Protein AF-A0A926HPP8-F1 (afdb_monomer)

Foldseek 3Di:
DLVVLLVVLCVLCVVFDPALVVVVVSVVLSVVLVVQLVVCVVVVHDNVRSVCVSVVVPPRCVVVSVVVPDPPPVVLVVVLVVLLVVLVVLLVCLVVQLVCCCPPVVNNVVSVVSSVVSNVSSVVSNVVSVVPDPPPDSVCPVVVVVVVVVVVVVVVVVVVVVVVVVLVVVLVVVLVVCCVVVVPPVCSCVSVVVSVVVVVVVVVVVVVVVVVPD

Mean predicted aligned error: 16.95 Å

pLDDT: mean 78.79, std 12.04, range [43.09, 93.12]

Radius of gyration: 31.08 Å; Cα contacts (8 Å, |Δi|>4): 94; chains: 1; bounding box: 70×46×79 Å

Structure (mmCIF, N/CA/C/O backbone):
data_AF-A0A926HPP8-F1
#
_entry.id   AF-A0A926HPP8-F1
#
loop_
_atom_site.group_PDB
_atom_site.id
_atom_site.type_symbol
_atom_site.label_atom_id
_atom_site.label_alt_id
_atom_site.label_comp_id
_atom_site.label_asym_id
_atom_site.label_entity_id
_atom_site.label_seq_id
_atom_site.pdbx_PDB_ins_code
_atom_site.Cartn_x
_atom_site.Cartn_y
_atom_site.Cartn_z
_atom_site.occupancy
_atom_site.B_iso_or_equiv
_atom_site.auth_seq_id
_atom_site.auth_comp_id
_atom_site.auth_asym_id
_atom_site.auth_atom_id
_atom_site.pdbx_PDB_model_num
ATOM 1 N N . MET A 1 1 ? -35.810 -2.678 25.655 1.00 83.50 1 MET A N 1
ATOM 2 C CA . MET A 1 1 ? -34.541 -2.797 26.410 1.00 83.50 1 MET A CA 1
ATOM 3 C C . MET A 1 1 ? -33.299 -2.890 25.526 1.00 83.50 1 MET A C 1
ATOM 5 O O . MET A 1 1 ? -32.324 -2.229 25.849 1.00 83.50 1 MET A O 1
ATOM 9 N N . ILE A 1 2 ? -33.329 -3.603 24.393 1.00 83.56 2 ILE A N 1
ATOM 10 C CA . ILE A 1 2 ? -32.190 -3.694 23.450 1.00 83.56 2 ILE A CA 1
ATOM 11 C C . ILE A 1 2 ? -31.689 -2.313 22.977 1.00 83.56 2 ILE A C 1
ATOM 13 O O . ILE A 1 2 ? -30.487 -2.069 22.965 1.00 83.56 2 ILE A O 1
ATOM 17 N N . GLU A 1 3 ? -32.591 -1.366 22.693 1.00 86.44 3 GLU A N 1
ATOM 18 C CA . GLU A 1 3 ? -32.189 0.000 22.308 1.00 86.44 3 GLU A CA 1
ATOM 19 C C . GLU A 1 3 ? -31.407 0.729 23.416 1.00 86.44 3 GLU A C 1
ATOM 21 O O . GLU A 1 3 ? -30.472 1.468 23.135 1.00 86.44 3 GLU A O 1
ATOM 26 N N . ARG A 1 4 ? -31.703 0.449 24.696 1.00 87.00 4 ARG A N 1
ATOM 27 C CA . ARG A 1 4 ? -30.950 1.018 25.829 1.00 87.00 4 ARG A CA 1
ATOM 28 C C . ARG A 1 4 ? -29.521 0.473 25.892 1.00 87.00 4 ARG A C 1
ATOM 30 O O . ARG A 1 4 ? -28.621 1.200 26.297 1.00 87.00 4 ARG A O 1
ATOM 37 N N . ILE A 1 5 ? -29.308 -0.780 25.477 1.00 86.38 5 ILE A N 1
ATOM 38 C CA . ILE A 1 5 ? -27.966 -1.376 25.357 1.00 86.38 5 ILE A CA 1
ATOM 39 C C . ILE A 1 5 ? -27.185 -0.664 24.246 1.00 86.38 5 ILE A C 1
ATOM 41 O O . ILE A 1 5 ? -26.020 -0.321 24.446 1.00 86.38 5 ILE A O 1
ATOM 45 N N . ARG A 1 6 ? -27.836 -0.370 23.109 1.00 88.12 6 ARG A N 1
ATOM 46 C CA . ARG A 1 6 ? -27.226 0.407 22.019 1.00 88.12 6 ARG A CA 1
ATOM 47 C C . ARG A 1 6 ? -26.831 1.806 22.482 1.00 88.12 6 ARG A C 1
ATOM 49 O O . ARG A 1 6 ? -25.682 2.192 22.301 1.00 88.12 6 ARG A O 1
ATOM 56 N N . GLU A 1 7 ? -27.746 2.532 23.121 1.00 88.38 7 GLU A N 1
ATOM 57 C CA . GLU A 1 7 ? -27.472 3.877 23.642 1.00 88.38 7 GLU A CA 1
ATOM 58 C C . GLU A 1 7 ? -26.329 3.886 24.669 1.00 88.38 7 GLU A C 1
ATOM 60 O O . GLU A 1 7 ? -25.512 4.808 24.681 1.00 88.38 7 GLU A O 1
ATOM 65 N N . TYR A 1 8 ? -26.244 2.866 25.529 1.00 87.62 8 TYR A N 1
ATOM 66 C CA . TYR A 1 8 ? -25.139 2.728 26.478 1.00 87.62 8 TYR A CA 1
ATOM 67 C C . TYR A 1 8 ? -23.794 2.555 25.760 1.00 87.62 8 TYR A C 1
ATOM 69 O O . TYR A 1 8 ? -22.845 3.282 26.055 1.00 87.62 8 TYR A O 1
ATOM 77 N N . LEU A 1 9 ? -23.726 1.641 24.787 1.00 86.94 9 LEU A N 1
ATOM 78 C CA . LEU A 1 9 ? -22.536 1.409 23.963 1.00 86.94 9 LEU A CA 1
ATOM 79 C C . LEU A 1 9 ? -22.130 2.665 23.187 1.00 86.94 9 LEU A C 1
ATOM 81 O O . LEU A 1 9 ? -20.953 3.002 23.127 1.00 86.94 9 LEU A O 1
ATOM 85 N N . GLU A 1 10 ? -23.090 3.405 22.635 1.00 87.88 10 GLU A N 1
ATOM 86 C CA . GLU A 1 10 ? -22.810 4.673 21.956 1.00 87.88 10 GLU A CA 1
ATOM 87 C C . GLU A 1 10 ? -22.195 5.716 22.878 1.00 87.88 10 GLU A C 1
ATOM 89 O O . GLU A 1 10 ? -21.260 6.405 22.476 1.00 87.88 10 GLU A O 1
ATOM 94 N N . ARG A 1 11 ? -22.669 5.804 24.124 1.00 87.38 11 ARG A N 1
ATOM 95 C CA . ARG A 1 11 ? -22.078 6.699 25.125 1.00 87.38 11 ARG A CA 1
ATOM 96 C C . ARG A 1 11 ? -20.690 6.239 25.554 1.00 87.38 11 ARG A C 1
ATOM 98 O O . ARG A 1 11 ? -19.803 7.077 25.670 1.00 87.38 11 ARG A O 1
ATOM 105 N N . ALA A 1 12 ? -20.487 4.937 25.749 1.00 85.25 12 ALA A N 1
ATOM 106 C CA . ALA A 1 12 ? -19.185 4.384 26.120 1.00 85.25 12 ALA A CA 1
ATOM 107 C C . ALA A 1 12 ? -18.125 4.626 25.029 1.00 85.25 12 ALA A C 1
ATOM 109 O O . ALA A 1 12 ? -16.980 4.947 25.330 1.00 85.25 12 ALA A O 1
ATOM 110 N N . PHE A 1 13 ? -18.527 4.559 23.759 1.00 86.12 13 PHE A N 1
ATOM 111 C CA . PHE A 1 13 ? -17.664 4.824 22.607 1.00 86.12 13 PHE A CA 1
ATOM 112 C C . PHE A 1 13 ? -17.712 6.284 22.120 1.00 86.12 13 PHE A C 1
ATOM 114 O O . PHE A 1 13 ? -17.111 6.599 21.095 1.00 86.12 13 PHE A O 1
ATOM 121 N N . ALA A 1 14 ? -18.376 7.203 22.831 1.00 84.38 14 ALA A N 1
ATOM 122 C CA . ALA A 1 14 ? -18.562 8.586 22.373 1.00 84.38 14 ALA A CA 1
ATOM 123 C C . ALA A 1 14 ? -17.239 9.347 22.170 1.00 84.38 14 ALA A C 1
ATOM 125 O O . ALA A 1 14 ? -17.154 10.237 21.325 1.00 84.38 14 ALA A O 1
ATOM 126 N N . HIS A 1 15 ? -16.208 8.988 22.939 1.00 79.00 15 HIS A N 1
ATOM 127 C CA . HIS A 1 15 ? -14.862 9.559 22.847 1.00 79.00 15 HIS A CA 1
ATOM 128 C C . HIS A 1 15 ? -13.877 8.672 22.076 1.00 79.00 15 HIS A C 1
ATOM 130 O O . HIS A 1 15 ? -12.707 9.029 21.950 1.00 79.00 15 HIS A O 1
ATOM 136 N N . ALA A 1 16 ? -14.333 7.531 21.553 1.00 79.31 16 ALA A N 1
ATOM 137 C CA . ALA A 1 16 ? -13.492 6.610 20.810 1.00 79.31 16 ALA A CA 1
ATOM 138 C C . ALA A 1 16 ? -13.211 7.140 19.390 1.00 79.31 16 ALA A C 1
ATOM 140 O O . ALA A 1 16 ? -14.075 7.772 18.769 1.00 79.31 16 ALA A O 1
ATOM 141 N N . PRO A 1 17 ? -12.022 6.872 18.828 1.00 73.50 17 PRO A N 1
ATOM 142 C CA . PRO A 1 17 ? -11.727 7.248 17.456 1.00 73.50 17 PRO A CA 1
ATOM 143 C C . PRO A 1 17 ? -12.597 6.431 16.490 1.00 73.50 17 PRO A C 1
ATOM 145 O O . PRO A 1 17 ? -12.679 5.209 16.599 1.00 73.50 17 PRO A O 1
ATOM 148 N N . GLN A 1 18 ? -13.213 7.093 15.503 1.00 75.88 18 GLN A N 1
ATOM 149 C CA . GLN A 1 18 ? -14.019 6.437 14.461 1.00 75.88 18 GLN A CA 1
ATOM 150 C C . GLN A 1 18 ? -13.131 5.720 13.433 1.00 75.88 18 GLN A C 1
ATOM 152 O O . GLN A 1 18 ? -13.033 6.109 12.272 1.00 75.88 18 GLN A O 1
ATOM 157 N N . THR A 1 19 ? -12.426 4.689 13.885 1.00 76.88 19 THR A N 1
ATOM 158 C CA . THR A 1 19 ? -11.705 3.751 13.022 1.00 76.88 19 THR A CA 1
ATOM 159 C C . THR A 1 19 ? -12.579 2.529 12.781 1.00 76.88 19 THR A C 1
ATOM 161 O O . THR A 1 19 ? -13.365 2.157 13.650 1.00 76.88 19 THR A O 1
ATOM 164 N N . ALA A 1 20 ? -12.437 1.865 11.633 1.00 73.81 20 ALA A N 1
ATOM 165 C CA . ALA A 1 20 ? -13.249 0.678 11.365 1.00 73.81 20 ALA A CA 1
ATOM 166 C C . ALA A 1 20 ? -12.965 -0.484 12.343 1.00 73.81 20 ALA A C 1
ATOM 168 O O . ALA A 1 20 ? -13.906 -1.179 12.685 1.00 73.81 20 ALA A O 1
ATOM 169 N N . LYS A 1 21 ? -11.755 -0.603 12.923 1.00 73.06 21 LYS A N 1
ATOM 170 C CA . LYS A 1 21 ? -11.485 -1.549 14.033 1.00 73.06 21 LYS A CA 1
ATOM 171 C C . LYS A 1 21 ? -12.358 -1.273 15.268 1.00 73.06 21 LYS A C 1
ATOM 173 O O . LYS A 1 21 ? -12.903 -2.190 15.867 1.00 73.06 21 LYS A O 1
ATOM 178 N N . VAL A 1 22 ? -12.500 -0.001 15.652 1.00 81.94 22 VAL A N 1
ATOM 179 C CA . VAL A 1 22 ? -13.344 0.411 16.791 1.00 81.94 22 VAL A CA 1
ATOM 180 C C . VAL A 1 22 ? -14.827 0.208 16.479 1.00 81.94 22 VAL A C 1
ATOM 182 O O . VAL A 1 22 ? -15.599 -0.146 17.366 1.00 81.94 22 VAL A O 1
ATOM 185 N N . LEU A 1 23 ? -15.226 0.422 15.225 1.00 82.62 23 LEU A N 1
ATOM 186 C CA . LEU A 1 23 ? -16.599 0.229 14.763 1.00 82.62 23 LEU A CA 1
ATOM 187 C C . LEU A 1 23 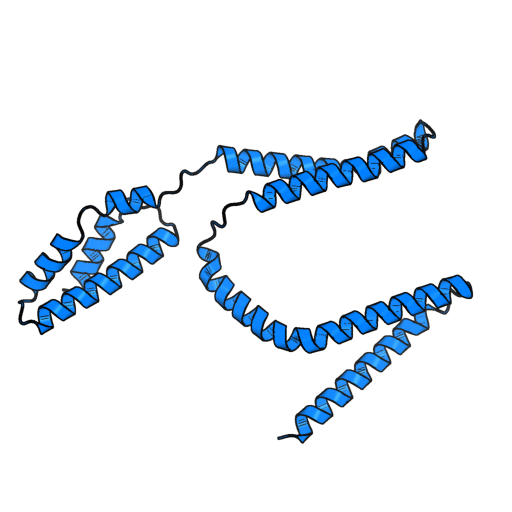? -16.982 -1.258 14.732 1.00 82.62 23 LEU A C 1
ATOM 189 O O . LEU A 1 23 ? -18.041 -1.615 15.235 1.00 82.62 23 LEU A O 1
ATOM 193 N N . GLU A 1 24 ? -16.088 -2.111 14.232 1.00 82.25 24 GLU A N 1
ATOM 194 C CA . GLU A 1 24 ? -16.220 -3.571 14.243 1.00 82.25 24 GLU A CA 1
ATOM 195 C C . GLU A 1 24 ? -16.307 -4.101 15.676 1.00 82.25 24 GLU A C 1
ATOM 197 O O . GLU A 1 24 ? -17.251 -4.815 16.002 1.00 82.25 24 GLU A O 1
ATOM 202 N N . LEU A 1 25 ? -15.417 -3.656 16.575 1.00 84.12 25 LEU A N 1
ATOM 203 C CA . LEU A 1 25 ? -15.509 -4.025 17.988 1.00 84.12 25 LEU A CA 1
ATOM 204 C C . LEU A 1 25 ? -16.840 -3.570 18.605 1.00 84.12 25 LEU A C 1
ATOM 206 O O . LEU A 1 25 ? -17.443 -4.304 19.383 1.00 84.12 25 LEU A O 1
ATOM 210 N N . LYS A 1 26 ? -17.312 -2.359 18.285 1.00 85.81 26 LYS A N 1
ATOM 211 C CA . LYS A 1 26 ? -18.603 -1.861 18.780 1.00 85.81 26 LYS A CA 1
ATOM 212 C C . LYS A 1 26 ? -19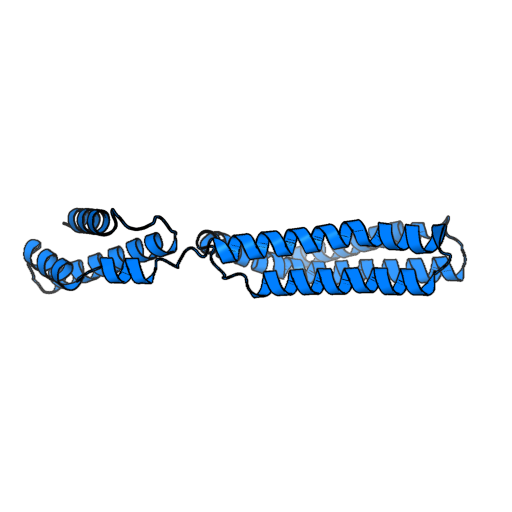.751 -2.768 18.322 1.00 85.81 26 LYS A C 1
ATOM 214 O O . LYS A 1 26 ? -20.640 -3.048 19.124 1.00 85.81 26 LYS A O 1
ATOM 219 N N . GLU A 1 27 ? -19.743 -3.215 17.068 1.00 86.69 27 GLU A N 1
ATOM 220 C CA . GLU A 1 27 ? -20.751 -4.135 16.528 1.00 86.69 27 GLU A CA 1
ATOM 221 C C . GLU A 1 27 ? -20.653 -5.533 17.154 1.00 86.69 27 GLU A C 1
ATOM 223 O O . GLU A 1 27 ? -21.674 -6.077 17.579 1.00 86.69 27 GLU A O 1
ATOM 228 N N . GLU A 1 28 ? -19.444 -6.078 17.295 1.00 86.06 28 GLU A N 1
ATOM 229 C CA . GLU A 1 28 ? -19.195 -7.381 17.920 1.00 86.06 28 GLU A CA 1
ATOM 230 C C . GLU A 1 28 ? -19.609 -7.386 19.399 1.00 86.06 28 GLU A C 1
ATOM 232 O O . GLU A 1 28 ? -20.315 -8.287 19.860 1.00 86.06 28 GLU A O 1
ATOM 237 N N . LEU A 1 29 ? -19.229 -6.350 20.153 1.00 87.56 29 LEU A N 1
ATOM 238 C CA . LEU A 1 29 ? -19.653 -6.180 21.541 1.00 87.56 29 LEU A CA 1
ATOM 239 C C . LEU A 1 29 ? -21.167 -6.021 21.637 1.00 87.56 29 LEU A C 1
ATOM 241 O O . LEU A 1 29 ? -21.780 -6.610 22.522 1.00 87.56 29 LEU A O 1
ATOM 245 N N . PHE A 1 30 ? -21.787 -5.257 20.736 1.00 89.88 30 PHE A N 1
ATOM 246 C CA . PHE A 1 30 ? -23.238 -5.106 20.728 1.00 89.88 30 PHE A CA 1
ATOM 247 C C . PHE A 1 30 ? -23.943 -6.450 20.525 1.00 89.88 30 PHE A C 1
ATOM 249 O O . PHE A 1 30 ? -24.835 -6.775 21.307 1.00 89.88 30 PHE A O 1
ATOM 256 N N . ALA A 1 31 ? -23.520 -7.242 19.535 1.00 89.19 31 ALA A N 1
ATOM 257 C CA . ALA A 1 31 ? -24.075 -8.571 19.285 1.00 89.19 31 ALA A CA 1
ATOM 258 C C . ALA A 1 31 ? -23.922 -9.483 20.514 1.00 89.19 31 ALA A C 1
ATOM 260 O O . ALA A 1 31 ? -24.917 -9.986 21.032 1.00 89.19 31 ALA A O 1
ATOM 261 N N . ASN A 1 32 ? -22.709 -9.577 21.068 1.00 89.56 32 ASN A N 1
ATO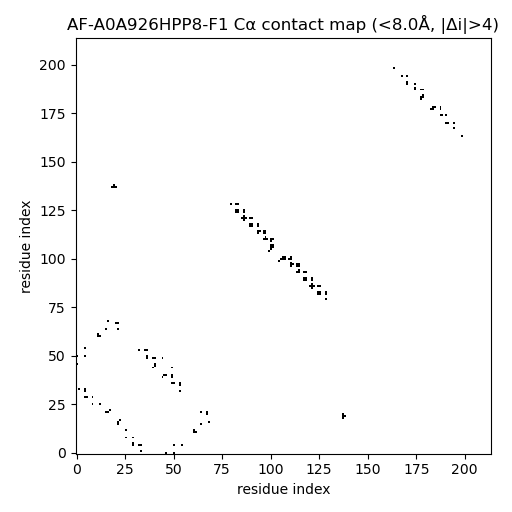M 262 C CA . ASN A 1 32 ? -22.431 -10.389 22.257 1.00 89.56 32 ASN A CA 1
ATOM 263 C C . ASN A 1 32 ? -23.273 -9.978 23.480 1.00 89.56 32 ASN A C 1
ATOM 265 O O . ASN A 1 32 ? -23.703 -10.825 24.266 1.00 89.56 32 ASN A O 1
ATOM 269 N N . LEU A 1 33 ? -23.512 -8.678 23.674 1.00 89.25 33 LEU A N 1
ATOM 270 C CA . LEU A 1 33 ? -24.322 -8.183 24.790 1.00 89.25 33 LEU A CA 1
ATOM 271 C C . LEU A 1 33 ? -25.814 -8.444 24.590 1.00 89.25 33 LEU A C 1
ATOM 273 O O . LEU A 1 33 ? -26.512 -8.709 25.570 1.00 89.25 33 LEU A O 1
ATOM 277 N N . VAL A 1 34 ? -26.301 -8.384 23.350 1.00 91.00 34 VAL A N 1
ATOM 278 C CA . VAL A 1 34 ? -27.686 -8.738 23.016 1.00 91.00 34 VAL A CA 1
ATOM 279 C C . VAL A 1 34 ? -27.929 -10.229 23.241 1.00 91.00 34 VAL A C 1
ATOM 281 O O . VAL A 1 34 ? -28.920 -10.572 23.888 1.00 91.00 34 VAL A O 1
ATOM 284 N N . ASP A 1 35 ? -26.999 -11.085 22.818 1.00 92.56 35 ASP A N 1
ATOM 285 C CA . ASP A 1 35 ? -27.086 -12.534 23.027 1.00 92.56 35 ASP A CA 1
ATOM 286 C C . ASP A 1 35 ? -27.103 -12.863 24.528 1.00 92.56 35 ASP A C 1
ATOM 288 O O . ASP A 1 35 ? -28.013 -13.526 25.030 1.00 92.56 35 ASP A O 1
ATOM 292 N N . LYS A 1 36 ? -26.173 -12.283 25.299 1.00 89.50 36 LYS A N 1
ATOM 293 C CA . LYS A 1 36 ? -26.116 -12.471 26.758 1.00 89.50 36 LYS A CA 1
ATOM 294 C C . LYS A 1 36 ? -27.359 -11.934 27.475 1.00 89.50 36 LYS A C 1
ATOM 296 O O . LYS A 1 36 ? -27.776 -12.489 28.493 1.00 89.50 36 LYS A O 1
ATOM 301 N N . TYR A 1 37 ? -27.952 -10.855 26.967 1.00 91.19 37 TYR A N 1
ATOM 302 C CA . TYR A 1 37 ? -29.215 -10.320 27.475 1.0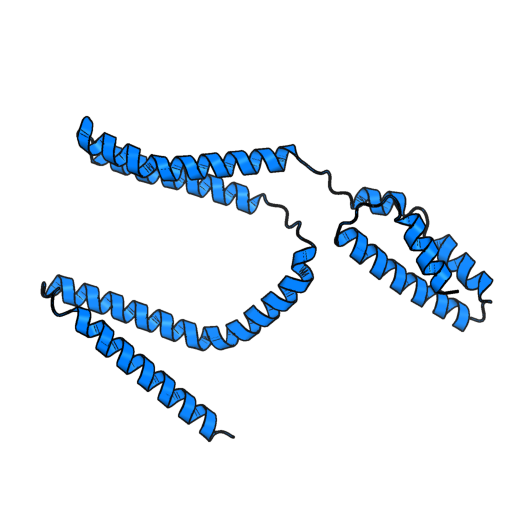0 91.19 37 TYR A CA 1
ATOM 303 C C . TYR A 1 37 ? -30.371 -11.297 27.239 1.00 91.19 37 TYR A C 1
ATOM 305 O O . TYR A 1 37 ? -31.151 -11.558 28.155 1.00 91.19 37 TYR A O 1
ATOM 313 N N . GLN A 1 38 ? -30.455 -11.880 26.044 1.00 91.81 38 GLN A N 1
ATOM 314 C CA . GLN A 1 38 ? -31.475 -12.873 25.706 1.00 91.81 38 GLN A CA 1
ATOM 315 C C . GLN A 1 38 ? -31.314 -14.160 26.520 1.00 91.81 38 GLN A C 1
ATOM 317 O O . GLN A 1 38 ? -32.310 -14.692 27.008 1.00 91.81 38 GLN A O 1
ATOM 322 N N . ASP A 1 39 ? -30.085 -14.605 26.776 1.00 93.12 39 ASP A N 1
ATOM 323 C CA . ASP A 1 39 ? -29.820 -15.746 27.656 1.00 93.12 39 ASP A CA 1
ATOM 324 C C . ASP A 1 39 ? -30.318 -15.509 29.087 1.00 93.12 39 ASP A C 1
ATOM 326 O O . ASP A 1 39 ? -30.898 -16.402 29.704 1.00 93.12 39 ASP A O 1
ATOM 330 N N . GLN A 1 40 ? -30.140 -14.302 29.630 1.00 89.69 40 GLN A N 1
ATOM 331 C CA . GLN A 1 40 ? -30.653 -13.961 30.962 1.00 89.69 40 GLN A CA 1
ATOM 332 C C . GLN A 1 40 ? -32.185 -13.972 31.010 1.00 89.69 40 GLN A C 1
ATOM 334 O O . GLN A 1 40 ? -32.759 -14.501 31.963 1.00 89.69 40 GLN A O 1
ATOM 339 N N . LEU A 1 41 ? -32.851 -13.476 29.963 1.00 90.44 41 LEU A N 1
ATOM 340 C CA . LEU A 1 41 ? -34.310 -13.570 29.848 1.00 90.44 41 LEU A CA 1
ATOM 341 C C . LEU A 1 41 ? -34.782 -15.029 29.789 1.00 90.44 41 LEU A C 1
ATOM 343 O O . LEU A 1 41 ? -35.731 -15.402 30.478 1.00 90.44 41 LEU A O 1
ATOM 347 N N . ASN A 1 42 ? -34.087 -15.872 29.021 1.00 91.00 42 ASN A N 1
ATOM 348 C CA . ASN A 1 42 ? -34.394 -17.301 28.909 1.00 91.00 42 ASN A CA 1
ATOM 349 C C . ASN A 1 42 ? -34.185 -18.052 30.234 1.00 91.00 42 ASN A C 1
ATOM 351 O O . ASN A 1 42 ? -34.909 -19.002 30.526 1.00 91.00 42 ASN A O 1
ATOM 355 N N . ASN A 1 43 ? -33.245 -17.596 31.065 1.00 89.50 43 ASN A N 1
ATOM 356 C CA . ASN A 1 43 ? -33.007 -18.113 32.414 1.00 89.50 43 ASN A CA 1
ATOM 357 C C . ASN A 1 43 ? -34.018 -17.599 33.461 1.00 89.50 43 ASN A C 1
ATOM 359 O O . ASN A 1 43 ? -33.876 -17.892 34.648 1.00 89.50 43 ASN A O 1
ATOM 363 N N . GLY A 1 44 ? -35.047 -16.859 33.037 1.00 88.00 44 GLY A N 1
ATOM 364 C CA . GLY A 1 44 ? -36.126 -16.378 33.899 1.00 88.00 44 GLY A CA 1
ATOM 365 C C . GLY A 1 44 ? -35.822 -15.071 34.632 1.00 88.00 44 GLY A C 1
ATOM 366 O O . GLY A 1 44 ? -36.584 -14.701 35.525 1.00 88.00 44 GLY A O 1
ATOM 367 N N . ALA A 1 45 ? -34.741 -14.367 34.277 1.00 88.25 45 ALA A N 1
ATOM 368 C CA . ALA A 1 45 ? -34.465 -13.041 34.820 1.00 88.25 45 ALA A CA 1
ATOM 369 C C . ALA A 1 45 ? -35.449 -12.005 34.258 1.00 88.25 45 ALA A C 1
ATOM 371 O O . ALA A 1 45 ? -35.887 -12.083 33.107 1.00 88.25 45 ALA A O 1
ATOM 372 N N . SER A 1 46 ? -35.776 -10.999 35.068 1.00 91.38 46 SER A N 1
ATOM 373 C CA . SER A 1 46 ? -36.579 -9.869 34.599 1.00 91.38 46 SER A CA 1
ATOM 374 C C . SER A 1 46 ? -35.797 -9.008 33.600 1.00 91.38 46 SER A C 1
ATOM 376 O O . SER A 1 46 ? -34.565 -8.986 33.603 1.00 91.38 46 SER A O 1
ATOM 378 N N . GLU A 1 47 ? -36.507 -8.249 32.762 1.00 87.25 47 GLU A N 1
ATOM 379 C CA . GLU A 1 47 ? -35.878 -7.374 31.767 1.00 87.25 47 GLU A CA 1
ATOM 380 C C . GLU A 1 47 ? -34.873 -6.375 32.365 1.00 87.25 47 GLU A C 1
ATOM 382 O O . GLU A 1 47 ? -33.854 -6.086 31.734 1.00 87.25 47 GLU A O 1
ATOM 387 N N . GLU A 1 48 ? -35.145 -5.843 33.560 1.00 87.62 48 GLU A N 1
ATOM 388 C CA . GLU A 1 48 ? -34.246 -4.907 34.248 1.00 87.62 48 GLU A CA 1
ATOM 389 C C . GLU A 1 48 ? -33.039 -5.605 34.874 1.00 87.62 48 GLU A C 1
ATOM 391 O O . GLU A 1 48 ? -31.925 -5.081 34.841 1.00 87.62 48 GLU A O 1
ATOM 396 N N . GLU A 1 49 ? -33.241 -6.799 35.416 1.00 88.25 49 GLU A N 1
ATOM 397 C CA . GLU A 1 49 ? -32.189 -7.576 36.064 1.00 88.25 49 GLU A CA 1
ATOM 398 C C . GLU A 1 49 ? -31.201 -8.127 35.034 1.00 88.25 49 GLU A C 1
ATOM 400 O O . GLU A 1 49 ? -29.991 -7.950 35.184 1.00 88.25 49 GLU A O 1
ATOM 405 N N . ALA A 1 50 ? -31.712 -8.650 33.915 1.00 88.25 50 ALA A N 1
ATOM 406 C CA . ALA A 1 50 ? -30.915 -9.035 32.754 1.00 88.25 50 ALA A CA 1
ATOM 407 C C . ALA A 1 50 ? -30.072 -7.859 32.227 1.00 88.25 50 ALA A C 1
ATOM 409 O O . ALA A 1 50 ? -28.886 -8.021 31.941 1.00 88.25 50 ALA A O 1
ATOM 410 N N . TYR A 1 51 ? -30.653 -6.656 32.147 1.00 88.19 51 TYR A N 1
ATOM 411 C CA . TYR A 1 51 ? -29.934 -5.459 31.706 1.00 88.19 51 TYR A CA 1
ATOM 412 C C . TYR A 1 51 ? -28.800 -5.079 32.669 1.00 88.19 51 TYR A C 1
ATOM 414 O O . TYR A 1 51 ? -27.670 -4.858 32.234 1.00 88.19 51 TYR A O 1
ATOM 422 N N . ASN A 1 52 ? -29.070 -5.047 33.976 1.00 87.50 52 ASN A N 1
ATOM 423 C CA . ASN A 1 52 ? -28.068 -4.682 34.980 1.00 87.50 52 ASN A CA 1
ATOM 424 C C . ASN A 1 52 ? -26.901 -5.681 35.033 1.00 87.50 52 ASN A C 1
ATOM 426 O O . ASN A 1 52 ? -25.749 -5.267 35.163 1.00 87.50 52 ASN A O 1
ATOM 430 N N . VAL A 1 53 ? -27.178 -6.979 34.873 1.00 86.62 53 VAL A N 1
ATOM 431 C CA . VAL A 1 53 ? -26.149 -8.030 34.812 1.00 86.62 53 VAL A CA 1
ATOM 432 C C . VAL A 1 53 ? -25.270 -7.885 33.566 1.00 86.62 53 VAL A C 1
ATOM 434 O O . VAL A 1 53 ? -24.047 -8.007 33.653 1.00 86.62 53 VAL A O 1
ATOM 437 N N . VAL A 1 54 ? -25.873 -7.606 32.407 1.00 86.44 54 VAL A N 1
ATOM 438 C CA . VAL A 1 54 ? -25.149 -7.446 31.136 1.00 86.44 54 VAL A CA 1
ATOM 439 C C . VAL A 1 54 ? -24.260 -6.204 31.160 1.00 86.44 54 VAL A C 1
ATOM 441 O O . VAL A 1 54 ? -23.074 -6.313 30.857 1.00 86.44 54 VAL A O 1
ATOM 444 N N . ILE A 1 55 ? -24.790 -5.054 31.587 1.00 85.00 55 ILE A N 1
ATOM 445 C CA . ILE A 1 55 ? -24.026 -3.800 31.661 1.00 85.00 55 ILE A CA 1
ATOM 446 C C . ILE A 1 55 ? -22.934 -3.859 32.736 1.00 85.00 55 ILE A C 1
ATOM 448 O O . ILE A 1 55 ? -21.812 -3.420 32.493 1.00 85.00 55 ILE A O 1
ATOM 452 N N . GLY A 1 56 ? -23.217 -4.451 33.901 1.00 82.44 56 GLY A N 1
ATOM 453 C CA . GLY A 1 56 ? -22.228 -4.607 34.971 1.00 82.44 56 GLY A CA 1
ATOM 454 C C . GLY A 1 56 ? -21.038 -5.499 34.593 1.00 82.44 56 GLY A C 1
ATOM 455 O O . GLY A 1 56 ? -19.964 -5.355 35.169 1.00 82.44 56 GLY A O 1
ATOM 456 N N . GLY A 1 57 ? -21.208 -6.394 33.613 1.00 77.19 57 GLY A N 1
ATOM 457 C CA . GLY A 1 57 ? -20.162 -7.305 33.144 1.00 77.19 57 GLY A CA 1
ATOM 458 C C . GLY A 1 57 ? -19.202 -6.728 32.097 1.00 77.19 57 GLY A C 1
ATOM 459 O O . GLY A 1 57 ? -18.202 -7.376 31.806 1.00 77.19 57 GLY A O 1
ATOM 460 N N . ILE A 1 58 ? -19.494 -5.556 31.526 1.00 76.75 58 ILE A N 1
ATOM 461 C CA . ILE A 1 58 ? -18.676 -4.927 30.473 1.00 76.75 58 ILE A CA 1
ATOM 462 C C . ILE A 1 58 ? -17.369 -4.342 31.036 1.00 76.75 58 ILE A C 1
ATOM 464 O O . ILE A 1 58 ? -16.336 -4.404 30.375 1.00 76.75 58 ILE A O 1
ATOM 468 N N . GLY A 1 59 ? -17.395 -3.805 32.260 1.00 74.31 59 GLY A N 1
ATOM 469 C CA . GLY A 1 59 ? -16.229 -3.148 32.860 1.00 74.31 59 GLY A CA 1
ATOM 470 C C . GLY A 1 59 ? -15.834 -1.840 32.157 1.00 74.31 59 GLY A C 1
ATOM 471 O O . GLY A 1 59 ? -16.684 -1.149 31.595 1.00 74.31 59 GLY A O 1
ATOM 472 N N . ASP A 1 60 ? -14.548 -1.477 32.226 1.00 75.88 60 ASP A N 1
ATOM 473 C CA . ASP A 1 60 ? -14.017 -0.249 31.622 1.00 75.88 60 ASP A CA 1
ATOM 474 C C . ASP A 1 60 ? -13.620 -0.472 30.151 1.00 75.88 60 ASP A C 1
ATOM 476 O O . ASP A 1 60 ? -12.524 -0.931 29.830 1.00 75.88 60 ASP A O 1
ATOM 480 N N . ILE A 1 61 ? -14.533 -0.139 29.234 1.00 77.12 61 ILE A N 1
ATOM 481 C CA . ILE A 1 61 ? -14.284 -0.194 27.783 1.00 77.12 61 ILE A CA 1
ATOM 482 C C . ILE A 1 61 ? -13.201 0.821 27.373 1.00 77.12 61 ILE A C 1
ATOM 484 O O . ILE A 1 61 ? -12.573 0.662 26.327 1.00 77.12 61 ILE A O 1
ATOM 488 N N . SER A 1 62 ? -12.943 1.845 28.192 1.00 74.62 62 SER A N 1
ATOM 489 C CA . SER A 1 62 ? -11.966 2.894 27.887 1.00 74.62 62 SER A CA 1
ATOM 490 C C . SER A 1 62 ? -10.555 2.324 27.755 1.00 74.62 62 SER A C 1
ATOM 492 O O . SER A 1 62 ? -9.841 2.703 26.830 1.00 74.62 62 SER A O 1
ATOM 494 N N . ASP A 1 63 ? -10.184 1.357 28.600 1.00 75.06 63 ASP A N 1
ATOM 495 C CA . ASP A 1 63 ? -8.889 0.666 28.523 1.00 75.06 63 ASP A CA 1
ATOM 496 C C . ASP A 1 63 ? -8.768 -0.167 27.238 1.00 75.06 63 ASP A C 1
ATOM 498 O O . ASP A 1 63 ? -7.722 -0.184 26.581 1.00 75.06 63 ASP A O 1
ATOM 502 N N . LEU A 1 64 ? -9.862 -0.821 26.833 1.00 76.38 64 LEU A N 1
ATOM 503 C CA . LEU A 1 64 ? -9.909 -1.613 25.605 1.00 76.38 64 LEU A CA 1
ATOM 504 C C . LEU A 1 64 ? -9.791 -0.712 24.366 1.00 76.38 64 LEU A C 1
ATOM 506 O O . LEU A 1 64 ? -9.001 -0.999 23.467 1.00 76.38 64 LEU A O 1
ATOM 510 N N . ILE A 1 65 ? -10.508 0.417 24.352 1.00 77.75 65 ILE A N 1
ATOM 511 C CA . ILE A 1 65 ? -10.425 1.440 23.301 1.00 77.75 65 ILE A CA 1
ATOM 512 C C . ILE A 1 65 ? -9.010 2.028 23.232 1.00 77.75 65 ILE A C 1
ATOM 514 O O . ILE A 1 65 ? -8.456 2.137 22.139 1.00 77.75 65 ILE A O 1
ATOM 518 N N . ALA A 1 66 ? -8.402 2.346 24.378 1.00 74.81 66 ALA A N 1
ATOM 519 C CA . ALA A 1 66 ? -7.049 2.891 24.451 1.00 74.81 66 ALA A CA 1
ATOM 520 C C . ALA A 1 66 ? -5.992 1.905 23.926 1.00 74.81 66 ALA A C 1
ATOM 522 O O . ALA A 1 66 ? -5.044 2.318 23.264 1.00 74.81 66 ALA A O 1
ATOM 523 N N . SER A 1 67 ? -6.169 0.597 24.152 1.00 70.25 67 SER A N 1
ATOM 524 C CA . SER A 1 67 ? -5.269 -0.430 23.605 1.00 70.25 67 SER A CA 1
ATOM 525 C C . SER A 1 67 ? -5.356 -0.581 22.079 1.00 70.25 67 SER A C 1
ATOM 527 O O . SER A 1 67 ? -4.391 -0.999 21.438 1.00 70.25 67 SER A O 1
ATOM 529 N N . MET A 1 68 ? -6.504 -0.228 21.491 1.00 69.19 68 MET A N 1
ATOM 530 C CA . MET A 1 68 ? -6.732 -0.256 20.042 1.00 69.19 68 MET A CA 1
ATOM 531 C C . MET A 1 68 ? -6.335 1.041 19.342 1.00 69.19 68 MET A C 1
ATOM 533 O O . MET A 1 68 ? -6.235 1.073 18.111 1.00 69.19 68 MET A O 1
ATOM 537 N N . GLU A 1 69 ? -6.140 2.117 20.100 1.00 65.38 69 GLU A N 1
ATOM 538 C CA . GLU A 1 69 ? -5.642 3.371 19.572 1.00 65.38 69 GLU A CA 1
ATOM 539 C C . GLU A 1 69 ? -4.160 3.186 19.225 1.00 65.38 69 GLU A C 1
ATOM 541 O O . GLU A 1 69 ? -3.259 3.413 20.030 1.00 65.38 69 GLU A O 1
ATOM 546 N N . GLU A 1 70 ? -3.900 2.700 18.006 1.00 63.22 70 GLU A N 1
ATOM 547 C CA . GLU A 1 70 ? -2.538 2.612 17.495 1.00 63.22 70 GLU A CA 1
ATOM 548 C C . GLU A 1 70 ? -1.906 4.005 17.604 1.00 63.22 70 GLU A C 1
ATOM 550 O O . GLU A 1 70 ? -2.496 4.982 17.113 1.00 63.22 70 GLU A O 1
ATOM 555 N N . PRO A 1 71 ? -0.716 4.133 18.223 1.00 59.81 71 PRO A N 1
ATOM 556 C CA . PRO A 1 71 ? -0.031 5.407 18.268 1.00 59.81 71 PRO A CA 1
ATOM 557 C C . PRO A 1 71 ? 0.120 5.877 16.827 1.00 59.81 71 PRO A C 1
ATOM 559 O O . PRO A 1 71 ? 0.758 5.216 16.003 1.00 59.81 71 PRO A O 1
ATOM 562 N N . ARG A 1 72 ? -0.519 7.005 16.496 1.00 58.91 72 ARG A N 1
ATOM 563 C CA . ARG A 1 72 ? -0.365 7.635 15.186 1.00 58.91 72 ARG A CA 1
ATOM 564 C C . ARG A 1 72 ? 1.082 8.082 15.094 1.00 58.91 72 ARG A C 1
ATOM 566 O O . ARG A 1 72 ? 1.416 9.192 15.492 1.00 58.91 72 ARG A O 1
ATOM 573 N N . ASP A 1 73 ? 1.941 7.212 14.582 1.00 65.31 73 ASP A N 1
ATOM 574 C CA . ASP A 1 73 ? 3.344 7.517 14.350 1.00 65.31 73 ASP A CA 1
ATOM 575 C C . ASP A 1 73 ? 3.435 8.398 13.094 1.00 65.31 73 ASP A C 1
ATOM 577 O O . ASP A 1 73 ? 3.722 7.963 11.969 1.00 65.31 73 ASP A O 1
ATOM 581 N N . VAL A 1 74 ? 3.061 9.667 13.288 1.00 67.62 74 VAL A N 1
ATOM 582 C CA . VAL A 1 74 ? 3.084 10.719 12.267 1.00 67.62 74 VAL A CA 1
ATOM 583 C C . VAL A 1 74 ? 4.502 10.850 11.704 1.00 67.62 74 VAL A C 1
ATOM 585 O O . VAL A 1 74 ? 4.675 11.077 10.502 1.00 67.62 74 VAL A O 1
ATOM 588 N N . ASP A 1 75 ? 5.508 10.609 12.546 1.00 74.38 75 ASP A N 1
ATOM 589 C CA . ASP A 1 75 ? 6.922 10.644 12.196 1.00 74.38 75 ASP A CA 1
ATOM 590 C C . ASP A 1 75 ? 7.321 9.469 11.299 1.00 74.38 75 ASP A C 1
ATOM 592 O O . ASP A 1 75 ? 7.971 9.680 10.269 1.00 74.38 75 ASP A O 1
ATOM 596 N N . ALA A 1 76 ? 6.868 8.243 11.577 1.00 74.06 76 ALA A N 1
ATOM 597 C CA . ALA A 1 76 ? 7.079 7.114 10.674 1.00 74.06 76 ALA A CA 1
ATOM 598 C C . ALA A 1 76 ? 6.388 7.323 9.326 1.00 74.06 76 ALA A C 1
ATOM 600 O O . ALA A 1 76 ? 6.987 7.021 8.288 1.00 74.06 76 ALA A O 1
ATOM 601 N N . LYS A 1 77 ? 5.163 7.865 9.301 1.00 75.31 77 LYS A N 1
ATOM 602 C CA . LYS A 1 77 ? 4.455 8.162 8.042 1.00 75.31 77 LYS A CA 1
ATOM 603 C C . LYS A 1 77 ? 5.202 9.212 7.215 1.00 75.31 77 LYS A C 1
ATOM 605 O O . LYS A 1 77 ? 5.396 9.017 6.012 1.00 75.31 77 LYS A O 1
ATOM 610 N N . ARG A 1 78 ? 5.693 10.276 7.859 1.00 80.00 78 ARG A N 1
ATOM 611 C CA . ARG A 1 78 ? 6.498 11.327 7.217 1.00 80.00 78 ARG A CA 1
ATOM 612 C C . ARG A 1 78 ? 7.843 10.796 6.715 1.00 80.00 78 ARG A C 1
ATOM 614 O O . ARG A 1 78 ? 8.221 11.095 5.584 1.00 80.00 78 ARG A O 1
ATOM 621 N N . ARG A 1 79 ? 8.526 9.956 7.501 1.00 81.25 79 ARG A N 1
ATOM 622 C CA . ARG A 1 79 ? 9.791 9.307 7.114 1.00 81.25 79 ARG A CA 1
ATOM 623 C C . ARG A 1 79 ? 9.618 8.438 5.872 1.00 81.25 79 ARG A C 1
ATOM 625 O O . ARG A 1 79 ? 10.421 8.526 4.951 1.00 81.25 79 ARG A O 1
ATOM 632 N N . ARG A 1 80 ? 8.549 7.640 5.810 1.00 82.75 80 ARG A N 1
ATOM 633 C CA . ARG A 1 80 ? 8.234 6.797 4.642 1.00 82.75 80 ARG A CA 1
ATOM 634 C C . ARG A 1 80 ? 7.968 7.633 3.398 1.00 82.75 80 ARG A C 1
ATOM 636 O O . ARG A 1 80 ? 8.544 7.348 2.358 1.00 82.75 80 ARG A O 1
ATOM 643 N N . ALA A 1 81 ? 7.143 8.675 3.513 1.00 84.12 81 ALA A N 1
ATOM 644 C CA . ALA A 1 81 ? 6.854 9.570 2.396 1.00 84.12 81 ALA A CA 1
ATOM 645 C C . ALA A 1 81 ? 8.128 10.248 1.865 1.00 84.12 81 ALA A C 1
ATOM 647 O O . ALA A 1 81 ? 8.325 10.315 0.654 1.00 84.12 81 ALA A O 1
ATOM 648 N N . ALA A 1 82 ? 9.022 10.677 2.762 1.00 86.38 82 ALA A N 1
ATOM 649 C CA . ALA A 1 82 ? 10.317 11.238 2.388 1.00 86.38 82 ALA A CA 1
ATOM 650 C C . ALA A 1 82 ? 11.204 10.212 1.662 1.00 86.38 82 ALA A C 1
ATOM 652 O O . ALA A 1 82 ? 11.753 10.524 0.610 1.00 86.38 82 ALA A O 1
ATOM 653 N N . ILE A 1 83 ? 11.299 8.978 2.171 1.00 86.81 83 ILE A N 1
ATOM 654 C CA . ILE A 1 83 ? 12.057 7.894 1.527 1.00 86.81 83 ILE A CA 1
ATOM 655 C C . ILE A 1 83 ? 11.506 7.591 0.125 1.00 86.81 83 ILE A C 1
ATOM 657 O O . ILE A 1 83 ? 12.276 7.505 -0.830 1.00 86.81 83 ILE A O 1
ATOM 661 N N . THR A 1 84 ? 10.182 7.489 -0.026 1.00 87.19 84 THR A N 1
ATOM 662 C CA . THR A 1 84 ? 9.542 7.275 -1.331 1.00 87.19 84 THR A CA 1
ATOM 663 C C . THR A 1 84 ? 9.843 8.420 -2.296 1.00 87.19 84 THR A C 1
ATOM 665 O O . THR A 1 84 ? 10.183 8.169 -3.450 1.00 87.19 84 THR A O 1
ATOM 668 N N . ALA A 1 85 ? 9.768 9.673 -1.838 1.00 89.12 85 ALA A N 1
ATOM 669 C CA . ALA A 1 85 ? 10.082 10.836 -2.667 1.00 89.12 85 ALA A CA 1
ATOM 670 C C . ALA A 1 85 ? 11.549 10.835 -3.131 1.00 89.12 85 ALA A C 1
ATOM 672 O O . ALA A 1 85 ? 11.819 11.091 -4.303 1.00 89.12 85 ALA A O 1
ATOM 673 N N . VAL A 1 86 ? 12.486 10.486 -2.242 1.00 92.25 86 VAL A N 1
ATOM 674 C CA . VAL A 1 86 ? 13.915 10.360 -2.572 1.00 92.25 86 VAL A CA 1
ATOM 675 C C . VAL A 1 86 ? 14.150 9.250 -3.597 1.00 92.25 86 VAL A C 1
ATOM 677 O O . VAL A 1 86 ? 14.859 9.472 -4.576 1.00 92.25 86 VAL A O 1
ATOM 680 N N . ALA A 1 87 ? 13.518 8.086 -3.430 1.00 90.00 87 ALA A N 1
ATOM 681 C CA . ALA A 1 87 ? 13.629 6.984 -4.383 1.00 90.00 87 ALA A CA 1
ATOM 682 C C . ALA A 1 87 ? 13.102 7.366 -5.779 1.00 90.00 87 ALA A C 1
ATOM 684 O O . ALA A 1 87 ? 13.744 7.076 -6.786 1.00 90.00 87 ALA A O 1
ATOM 685 N N . VAL A 1 88 ? 11.965 8.068 -5.850 1.00 89.44 88 VAL A N 1
ATOM 686 C CA . VAL A 1 88 ? 11.404 8.561 -7.121 1.00 89.44 88 VAL A CA 1
ATOM 687 C C . VAL A 1 88 ? 12.316 9.610 -7.761 1.00 89.44 88 VAL A C 1
ATOM 689 O O . VAL A 1 88 ? 12.562 9.549 -8.964 1.00 89.44 88 VAL A O 1
ATOM 692 N N . ALA A 1 89 ? 12.873 10.531 -6.973 1.00 90.44 89 ALA A N 1
ATOM 693 C CA . ALA A 1 89 ? 13.833 11.510 -7.475 1.00 90.44 89 ALA A CA 1
ATOM 694 C C . ALA A 1 89 ? 15.090 10.833 -8.052 1.00 90.44 89 ALA A C 1
ATOM 696 O O . ALA A 1 89 ? 15.539 11.209 -9.132 1.00 90.44 89 ALA A O 1
ATOM 697 N N . LEU A 1 90 ? 15.608 9.793 -7.387 1.00 90.19 90 LEU A N 1
ATOM 698 C CA . LEU A 1 90 ? 16.728 8.976 -7.871 1.00 90.19 90 LEU A CA 1
ATOM 699 C C . LEU A 1 90 ? 16.426 8.294 -9.212 1.00 90.19 90 LEU A C 1
ATOM 701 O O . LEU A 1 90 ? 17.298 8.261 -10.076 1.00 90.19 90 LEU A O 1
ATOM 705 N N . TYR A 1 91 ? 15.203 7.800 -9.425 1.00 89.81 91 TYR A N 1
ATOM 706 C CA . TYR A 1 91 ? 14.809 7.235 -10.721 1.00 89.81 91 TYR A CA 1
ATOM 707 C C . TYR A 1 91 ? 14.794 8.265 -11.839 1.00 89.81 91 TYR A C 1
ATOM 709 O O . TYR A 1 91 ? 15.281 7.980 -12.927 1.00 89.81 91 TYR A O 1
ATOM 717 N N . ILE A 1 92 ? 14.240 9.448 -11.578 1.00 90.19 92 ILE A N 1
ATOM 718 C CA . ILE A 1 92 ? 14.159 10.520 -12.578 1.00 90.19 92 ILE A CA 1
ATOM 719 C C . ILE A 1 92 ? 15.564 11.049 -12.900 1.00 90.19 92 ILE A C 1
ATOM 721 O O . ILE A 1 92 ? 15.867 11.349 -14.052 1.00 90.19 92 ILE A O 1
ATOM 725 N N . LEU A 1 93 ? 16.437 11.122 -11.892 1.00 89.81 93 LEU A N 1
ATOM 726 C CA . LEU A 1 93 ? 17.816 11.579 -12.037 1.00 89.81 93 LEU A CA 1
ATOM 727 C C . LEU A 1 93 ? 18.715 10.544 -12.738 1.00 89.81 93 LEU A C 1
ATOM 729 O O . LEU A 1 93 ? 19.678 10.924 -13.397 1.00 89.81 93 LEU A O 1
ATOM 733 N N . SER A 1 94 ? 18.415 9.248 -12.619 1.00 88.88 94 SER A N 1
ATOM 734 C CA . SER A 1 94 ? 19.285 8.172 -13.111 1.00 88.88 94 SER A CA 1
ATOM 735 C C . SER A 1 94 ? 19.582 8.256 -14.627 1.00 88.88 94 SER A C 1
ATOM 737 O O . SER A 1 94 ? 20.762 8.307 -14.986 1.00 88.88 94 SER A O 1
ATOM 739 N N . PRO A 1 95 ? 18.590 8.394 -15.536 1.00 85.88 95 PRO A N 1
ATOM 740 C CA . PRO A 1 95 ? 18.849 8.597 -16.966 1.00 85.88 95 PRO A CA 1
ATOM 741 C C . PRO A 1 95 ? 19.621 9.886 -17.276 1.00 85.88 95 PRO A C 1
ATOM 743 O O . PRO A 1 95 ? 20.404 9.926 -18.220 1.00 85.88 95 PRO A O 1
ATOM 746 N N . PHE A 1 96 ? 19.417 10.941 -16.481 1.00 86.62 96 PHE A N 1
ATOM 747 C CA . PHE A 1 96 ? 20.124 12.210 -16.655 1.00 86.62 96 PHE A CA 1
ATOM 748 C C . PHE A 1 96 ? 21.618 12.076 -16.325 1.00 86.62 96 PHE A C 1
ATOM 750 O O . PHE A 1 96 ? 22.456 12.585 -17.064 1.00 86.62 96 PHE A O 1
ATOM 757 N N . LEU A 1 97 ? 21.968 11.346 -15.260 1.00 82.56 97 LEU A N 1
ATOM 758 C CA . LEU A 1 97 ? 23.367 11.066 -14.910 1.00 82.56 97 LEU A CA 1
ATOM 759 C C . LEU A 1 97 ? 24.067 10.209 -15.965 1.00 82.56 97 LEU A C 1
ATOM 761 O O . LEU A 1 97 ? 25.238 10.446 -16.257 1.00 82.56 97 LEU A O 1
ATOM 765 N N . PHE A 1 98 ? 23.349 9.246 -16.547 1.00 84.50 98 PHE A N 1
ATOM 766 C CA . PHE A 1 98 ? 23.853 8.446 -17.659 1.00 84.50 98 PHE A CA 1
ATOM 767 C C . PHE A 1 98 ? 24.180 9.329 -18.872 1.00 84.50 98 PHE A C 1
ATOM 769 O O . PHE A 1 98 ? 25.314 9.316 -19.344 1.00 84.50 98 PHE A O 1
ATOM 776 N N . LEU A 1 99 ? 23.229 10.175 -19.286 1.00 84.94 99 LEU A N 1
ATOM 777 C CA . LEU A 1 99 ? 23.385 11.079 -20.428 1.00 84.94 99 LEU A CA 1
ATOM 778 C C . LEU A 1 99 ? 24.560 12.057 -20.247 1.00 84.94 99 LEU A C 1
ATOM 780 O O . LEU A 1 99 ? 25.352 12.253 -21.161 1.00 84.94 99 LEU A O 1
ATOM 784 N N . VAL A 1 100 ? 24.709 12.650 -19.057 1.00 85.06 100 VAL A N 1
ATOM 785 C CA . VAL A 1 100 ? 25.833 13.558 -18.759 1.00 85.06 100 VAL A CA 1
ATOM 786 C C . VAL A 1 100 ? 27.172 12.810 -18.735 1.00 85.06 100 VAL A C 1
ATOM 788 O O . VAL A 1 100 ? 28.179 13.347 -19.193 1.00 85.06 100 VAL A O 1
ATOM 791 N N . GLY A 1 101 ? 27.206 11.586 -18.201 1.00 81.75 101 GLY A N 1
ATOM 792 C CA . GLY A 1 101 ? 28.421 10.769 -18.136 1.00 81.75 101 GLY A CA 1
ATOM 793 C C . GLY A 1 101 ? 28.933 10.329 -19.510 1.00 81.75 101 GLY A C 1
ATOM 794 O O . GLY A 1 101 ? 30.146 10.303 -19.731 1.00 81.75 101 GLY A O 1
ATOM 795 N N . GLU A 1 102 ? 28.012 10.026 -20.423 1.00 80.12 102 GLU A N 1
ATOM 796 C CA . GLU A 1 102 ? 28.300 9.676 -21.815 1.00 80.12 102 GLU A CA 1
ATOM 797 C C . GLU A 1 102 ? 28.764 10.904 -22.617 1.00 80.12 102 GLU A C 1
ATOM 799 O O . GLU A 1 102 ? 29.852 10.886 -23.194 1.00 80.12 102 GLU A O 1
ATOM 804 N N . GLU A 1 103 ? 27.999 12.000 -22.573 1.00 83.38 103 GLU A N 1
ATOM 805 C CA . GLU A 1 103 ? 28.204 13.160 -23.452 1.00 83.38 103 GLU A CA 1
ATOM 806 C C . GLU A 1 103 ? 29.347 14.085 -22.994 1.00 83.38 103 GLU A C 1
ATOM 808 O O . GLU A 1 103 ? 30.088 14.615 -23.820 1.00 83.38 103 GLU A O 1
ATOM 813 N N . LEU A 1 104 ? 29.507 14.308 -21.681 1.00 82.69 104 LEU A N 1
ATOM 814 C CA . LEU A 1 104 ? 30.449 15.311 -21.157 1.00 82.69 104 LEU A CA 1
ATOM 815 C C . LEU A 1 104 ? 31.811 14.721 -20.766 1.00 82.69 104 LEU A C 1
ATOM 817 O O . LEU A 1 104 ? 32.827 15.411 -20.845 1.00 82.69 104 LEU A O 1
ATOM 821 N N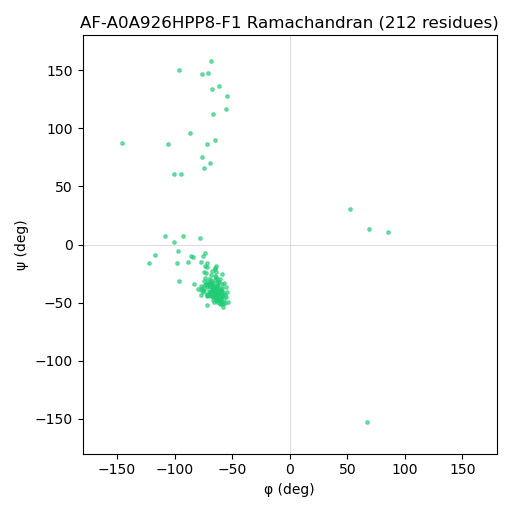 . PHE A 1 105 ? 31.835 13.466 -20.310 1.00 81.19 105 PHE A N 1
ATOM 822 C CA . PHE A 1 105 ? 33.031 12.844 -19.731 1.00 81.19 105 PHE A CA 1
ATOM 823 C C . PHE A 1 105 ? 33.545 11.631 -20.519 1.00 81.19 105 PHE A C 1
ATOM 825 O O . PHE A 1 105 ? 34.636 11.153 -20.213 1.00 81.19 105 PHE A O 1
ATOM 832 N N . HIS A 1 106 ? 32.801 11.140 -21.521 1.00 82.56 106 HIS A N 1
ATOM 833 C CA . HIS A 1 106 ? 33.127 9.933 -22.297 1.00 82.56 106 HIS A CA 1
ATOM 834 C C . HIS A 1 106 ? 33.402 8.692 -21.420 1.00 82.56 106 HIS A C 1
ATOM 836 O O . HIS A 1 106 ? 34.206 7.824 -21.767 1.00 82.56 106 HIS A O 1
ATOM 842 N N . LEU A 1 107 ? 32.755 8.598 -20.250 1.00 80.62 107 LEU A N 1
ATOM 843 C CA . LEU A 1 107 ? 32.930 7.498 -19.294 1.00 80.62 107 LEU A CA 1
ATOM 844 C C . LEU A 1 107 ? 31.781 6.491 -19.408 1.00 80.62 107 LEU A C 1
ATOM 846 O O . LEU A 1 107 ? 31.061 6.246 -18.441 1.00 80.62 107 LEU A O 1
ATOM 850 N N . GLU A 1 108 ? 31.622 5.889 -20.585 1.00 77.94 108 GLU A N 1
ATOM 851 C CA . GLU A 1 108 ? 30.486 5.019 -20.934 1.00 77.94 108 GLU A CA 1
ATOM 852 C C . GLU A 1 108 ? 30.265 3.878 -19.924 1.00 77.94 108 GLU A C 1
ATOM 854 O O . GLU A 1 108 ? 29.166 3.698 -19.393 1.00 77.94 108 GLU A O 1
ATOM 859 N N . MET A 1 109 ? 31.330 3.141 -19.580 1.00 79.50 109 MET A N 1
ATOM 860 C CA . MET A 1 109 ? 31.235 2.045 -18.609 1.00 79.50 109 MET A CA 1
ATOM 861 C C . MET A 1 109 ? 30.852 2.550 -17.212 1.00 79.50 109 MET A C 1
ATOM 863 O O . MET A 1 109 ? 30.008 1.951 -16.548 1.00 79.50 109 MET A O 1
ATOM 867 N N . LEU A 1 110 ? 31.438 3.666 -16.765 1.00 80.69 110 LEU A N 1
ATOM 868 C CA . LEU A 1 110 ? 31.157 4.231 -15.443 1.00 80.69 110 LEU A CA 1
ATOM 869 C C . LEU A 1 110 ? 29.714 4.754 -15.352 1.00 80.69 110 LEU A C 1
ATOM 871 O O . LEU A 1 110 ? 29.043 4.524 -14.346 1.00 80.69 110 LEU A O 1
ATOM 875 N N . GLY A 1 111 ? 29.231 5.419 -16.407 1.00 80.69 111 GLY A N 1
ATOM 876 C CA . GLY A 1 111 ? 27.863 5.925 -16.505 1.00 80.69 111 GLY A CA 1
ATOM 877 C C . GLY A 1 111 ? 26.834 4.802 -16.412 1.00 80.69 111 GLY A C 1
ATOM 878 O O . GLY A 1 111 ? 25.858 4.919 -15.670 1.00 80.69 111 GLY A O 1
ATOM 879 N N . MET A 1 112 ? 27.093 3.672 -17.076 1.00 78.38 112 MET A N 1
ATOM 880 C CA . MET A 1 112 ? 26.244 2.482 -16.996 1.00 78.38 112 MET A CA 1
ATOM 881 C C . MET A 1 112 ? 26.201 1.889 -15.577 1.00 78.38 112 MET A C 1
ATOM 883 O O . MET A 1 112 ? 25.118 1.597 -15.063 1.00 78.38 112 MET A O 1
ATOM 887 N N . PHE A 1 113 ? 27.352 1.747 -14.906 1.00 84.00 113 PHE A N 1
ATOM 888 C CA . PHE A 1 113 ? 27.390 1.246 -13.525 1.00 84.00 113 PHE A CA 1
ATOM 889 C C . PHE A 1 113 ? 26.663 2.177 -12.545 1.00 84.00 113 PHE A C 1
ATOM 891 O O . PHE A 1 113 ? 25.943 1.696 -11.668 1.00 84.00 113 PHE A O 1
ATOM 898 N N . LEU A 1 114 ? 26.797 3.498 -12.707 1.00 85.12 114 LEU A N 1
ATOM 899 C CA . LEU A 1 114 ? 26.078 4.485 -11.895 1.00 85.12 114 LEU A CA 1
ATOM 900 C C . LEU A 1 114 ? 24.565 4.435 -12.137 1.00 85.12 114 LEU A C 1
ATOM 902 O O . LEU A 1 114 ? 23.798 4.455 -11.176 1.00 85.12 114 LEU A O 1
ATOM 906 N N . PHE A 1 115 ? 24.138 4.297 -13.393 1.00 82.81 115 PHE A N 1
ATOM 907 C CA . PHE A 1 115 ? 22.729 4.177 -13.768 1.00 82.81 115 PHE A CA 1
ATOM 908 C C . PHE A 1 115 ? 22.052 2.979 -13.086 1.00 82.81 115 PHE A C 1
ATOM 910 O O . PHE A 1 115 ? 21.051 3.133 -12.373 1.00 82.81 115 PHE A O 1
ATOM 917 N N . PHE A 1 116 ? 22.635 1.785 -13.240 1.00 85.00 116 PHE A N 1
ATOM 918 C CA . PHE A 1 116 ? 22.112 0.575 -12.605 1.00 85.00 116 PHE A CA 1
ATOM 919 C C . PHE A 1 116 ? 22.236 0.622 -11.076 1.00 85.00 116 PHE A C 1
ATOM 921 O O . PHE A 1 116 ? 21.333 0.159 -10.378 1.00 85.00 116 PHE A O 1
ATOM 928 N N . GLY A 1 117 ? 23.295 1.239 -10.544 1.00 88.75 117 GLY A N 1
ATOM 929 C CA . GLY A 1 117 ? 23.471 1.452 -9.107 1.00 88.75 117 GLY A CA 1
ATOM 930 C C . GLY A 1 117 ? 22.369 2.323 -8.496 1.00 88.75 117 GLY A C 1
ATOM 931 O O . GLY A 1 117 ? 21.763 1.936 -7.496 1.00 88.75 117 GLY A O 1
ATOM 932 N N . CYS A 1 118 ? 22.042 3.460 -9.117 1.00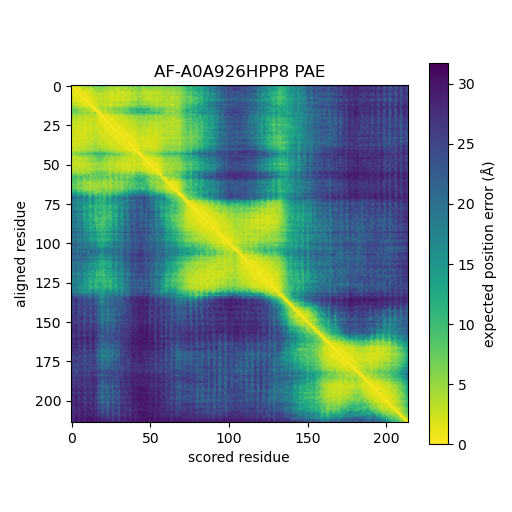 88.44 118 CYS A N 1
ATOM 933 C CA . CYS A 1 118 ? 20.958 4.338 -8.667 1.00 88.44 118 CYS A CA 1
ATOM 934 C C . CYS A 1 118 ? 19.596 3.628 -8.684 1.00 88.44 118 CYS A C 1
ATOM 936 O O . CYS A 1 118 ? 18.823 3.767 -7.735 1.00 88.44 118 CYS A O 1
ATOM 938 N N . ILE A 1 119 ? 19.324 2.820 -9.714 1.00 91.38 119 ILE A N 1
ATOM 939 C CA . ILE A 1 119 ? 18.104 2.001 -9.804 1.00 91.38 119 ILE A CA 1
ATOM 940 C C . ILE A 1 119 ? 18.056 0.953 -8.684 1.00 91.38 119 ILE A C 1
ATOM 942 O O . ILE A 1 119 ? 17.021 0.784 -8.035 1.00 91.38 119 ILE A O 1
ATOM 946 N N . ALA A 1 120 ? 19.167 0.266 -8.413 1.00 90.69 120 ALA A N 1
ATOM 947 C CA . ALA A 1 120 ? 19.238 -0.734 -7.351 1.00 90.69 120 ALA A CA 1
ATOM 948 C C . ALA A 1 120 ? 19.003 -0.115 -5.959 1.00 90.69 120 ALA A C 1
ATOM 950 O O . ALA A 1 120 ? 18.257 -0.658 -5.146 1.00 90.69 120 ALA A O 1
ATOM 951 N N . VAL A 1 121 ? 19.569 1.065 -5.690 1.00 92.19 121 VAL A N 1
ATOM 952 C CA . VAL A 1 121 ? 19.347 1.782 -4.423 1.00 92.19 121 VAL A CA 1
ATOM 953 C C . VAL A 1 121 ? 17.896 2.258 -4.305 1.00 92.19 121 VAL A C 1
ATOM 955 O O . VAL A 1 121 ? 17.275 2.085 -3.255 1.00 92.19 121 VAL A O 1
ATOM 958 N N . ALA A 1 122 ? 17.327 2.809 -5.380 1.00 90.50 122 ALA A N 1
ATOM 959 C CA . ALA A 1 122 ? 15.944 3.276 -5.393 1.00 90.50 122 ALA A CA 1
ATOM 960 C C . ALA A 1 122 ? 14.935 2.126 -5.211 1.00 90.50 122 ALA A C 1
ATOM 962 O O . ALA A 1 122 ? 13.990 2.254 -4.427 1.00 90.50 122 ALA A O 1
ATOM 963 N N . THR A 1 123 ? 15.144 0.981 -5.876 1.00 87.81 123 THR A N 1
ATOM 964 C CA . THR A 1 123 ? 14.314 -0.227 -5.682 1.00 87.81 123 THR A CA 1
ATOM 965 C C . THR A 1 123 ? 14.411 -0.740 -4.246 1.00 87.81 123 THR A C 1
ATOM 967 O O . THR A 1 123 ? 13.374 -0.964 -3.620 1.00 87.81 123 THR A O 1
ATOM 970 N N . ALA A 1 124 ? 15.621 -0.862 -3.687 1.00 88.56 124 ALA A N 1
ATOM 971 C CA . ALA A 1 124 ? 15.823 -1.307 -2.307 1.00 88.56 124 ALA A CA 1
ATOM 972 C C . ALA A 1 124 ? 15.103 -0.400 -1.292 1.00 88.56 124 ALA A C 1
ATOM 974 O O . ALA A 1 124 ? 14.452 -0.895 -0.368 1.00 88.56 124 ALA A O 1
ATOM 975 N N . MET A 1 125 ? 15.146 0.922 -1.501 1.00 87.56 125 MET A N 1
ATOM 976 C CA . MET A 1 125 ? 14.414 1.895 -0.683 1.00 87.56 125 MET A CA 1
ATOM 977 C C . MET A 1 125 ? 12.895 1.674 -0.728 1.00 87.56 125 MET A C 1
ATOM 979 O O . MET A 1 125 ? 12.244 1.680 0.318 1.00 87.56 125 MET A O 1
ATOM 983 N N . LEU A 1 126 ? 12.321 1.467 -1.919 1.00 87.62 126 LEU A N 1
ATOM 984 C CA . LEU A 1 126 ? 10.877 1.250 -2.065 1.00 87.62 126 LEU A CA 1
ATOM 985 C C . LEU A 1 126 ? 10.426 -0.074 -1.450 1.00 87.62 126 LEU A C 1
ATOM 987 O O . LEU A 1 126 ? 9.396 -0.105 -0.776 1.00 87.62 126 LEU A O 1
ATOM 991 N N . ILE A 1 127 ? 11.206 -1.143 -1.628 1.00 87.12 127 ILE A N 1
ATOM 992 C CA . ILE A 1 127 ? 10.925 -2.447 -1.015 1.00 87.12 127 ILE A CA 1
ATOM 993 C C . ILE A 1 127 ? 10.941 -2.319 0.511 1.00 87.12 127 ILE A C 1
ATOM 995 O O . ILE A 1 127 ? 10.013 -2.778 1.172 1.00 87.12 127 ILE A O 1
ATOM 999 N N . TYR A 1 128 ? 11.928 -1.618 1.076 1.00 84.38 128 TYR A N 1
ATOM 1000 C CA . TYR A 1 128 ? 12.001 -1.375 2.517 1.00 84.38 128 TYR A CA 1
ATOM 1001 C C . TYR A 1 128 ? 10.783 -0.598 3.050 1.00 84.38 128 TYR A C 1
ATOM 1003 O O . TYR A 1 128 ? 10.205 -0.961 4.079 1.00 84.38 128 TYR A O 1
ATOM 1011 N N . VAL A 1 129 ? 10.339 0.450 2.347 1.00 84.31 129 VAL A N 1
ATOM 1012 C CA . VAL A 1 129 ? 9.129 1.206 2.730 1.00 84.31 129 VAL A CA 1
ATOM 1013 C C . VAL A 1 129 ? 7.868 0.351 2.625 1.00 84.31 129 VAL A C 1
ATOM 1015 O O . VAL A 1 129 ? 6.987 0.461 3.480 1.00 84.31 129 VAL A O 1
ATOM 1018 N N . HIS A 1 130 ? 7.781 -0.497 1.600 1.00 79.12 130 HIS A N 1
ATOM 1019 C CA . HIS A 1 130 ? 6.650 -1.396 1.404 1.00 79.12 130 HIS A CA 1
ATOM 1020 C C . HIS A 1 130 ? 6.572 -2.443 2.520 1.00 79.12 130 HIS A C 1
ATOM 1022 O O . HIS A 1 130 ? 5.534 -2.564 3.161 1.00 79.12 130 HIS A O 1
ATOM 1028 N N . MET A 1 131 ? 7.686 -3.115 2.826 1.00 77.75 131 MET A N 1
ATOM 1029 C CA . MET A 1 131 ? 7.758 -4.139 3.877 1.00 77.75 131 MET A CA 1
ATOM 1030 C C . MET A 1 131 ? 7.514 -3.587 5.281 1.00 77.75 131 MET A C 1
ATOM 1032 O O . MET A 1 131 ? 7.076 -4.312 6.165 1.00 77.75 131 MET A O 1
ATOM 1036 N N . THR A 1 132 ? 7.808 -2.309 5.512 1.00 71.94 132 THR A N 1
ATOM 1037 C CA . THR A 1 132 ? 7.580 -1.696 6.822 1.00 71.94 132 THR A CA 1
ATOM 1038 C C . THR A 1 132 ? 6.157 -1.177 6.981 1.00 71.94 132 THR A C 1
ATOM 1040 O O . THR A 1 132 ? 5.826 -0.702 8.065 1.00 71.94 132 THR A O 1
ATOM 1043 N N . LYS A 1 133 ? 5.317 -1.128 5.933 1.00 66.06 133 LYS A N 1
ATOM 1044 C CA . LYS A 1 133 ? 3.945 -0.581 5.998 1.00 66.06 133 LYS A CA 1
ATOM 1045 C C . LYS A 1 133 ? 3.081 -1.483 6.886 1.00 66.06 133 LYS A C 1
ATOM 1047 O O . LYS A 1 133 ? 2.860 -2.620 6.492 1.00 66.06 133 LYS A O 1
ATOM 1052 N N . PRO A 1 134 ? 2.625 -1.019 8.070 1.00 60.22 134 PRO A N 1
ATOM 1053 C CA . PRO A 1 134 ? 1.642 -1.783 8.818 1.00 60.22 134 PRO A CA 1
ATOM 1054 C C . PRO A 1 134 ? 0.392 -1.892 7.945 1.00 60.22 134 PRO A C 1
ATOM 1056 O O . PRO A 1 134 ? 0.007 -0.919 7.287 1.00 60.22 134 PRO A O 1
ATOM 1059 N N . GLU A 1 135 ? -0.198 -3.081 7.895 1.00 54.69 135 GLU A N 1
ATOM 1060 C CA . GLU A 1 135 ? -1.487 -3.334 7.253 1.00 54.69 135 GLU A CA 1
ATOM 1061 C C . GLU A 1 135 ? -2.592 -2.654 8.075 1.00 54.69 135 GLU A C 1
ATOM 1063 O O . GLU A 1 135 ? -3.373 -3.282 8.779 1.00 54.69 135 GLU A O 1
ATOM 1068 N N . THR A 1 136 ? -2.631 -1.325 8.046 1.00 57.09 136 THR A N 1
ATOM 1069 C CA . THR A 1 136 ? -3.735 -0.539 8.586 1.00 57.09 136 THR A CA 1
ATOM 1070 C C . THR A 1 136 ? -4.554 0.015 7.441 1.00 57.09 136 THR A C 1
ATOM 1072 O O . THR A 1 136 ? -4.346 1.135 6.978 1.00 57.09 136 THR A O 1
ATOM 1075 N N . ASN A 1 137 ? -5.503 -0.800 6.986 1.00 46.56 137 ASN A N 1
ATOM 1076 C CA . ASN A 1 137 ? -6.661 -0.344 6.230 1.00 46.56 137 ASN A CA 1
ATOM 1077 C C . ASN A 1 137 ? -7.877 -1.225 6.576 1.00 46.56 137 ASN A C 1
ATOM 1079 O O . ASN A 1 137 ? -8.141 -2.214 5.904 1.00 46.56 137 ASN A O 1
ATOM 1083 N N . PRO A 1 138 ? -8.635 -0.881 7.627 1.00 51.94 138 PRO A N 1
ATOM 1084 C CA . PRO A 1 138 ? -9.858 -1.603 7.973 1.00 51.94 138 PRO A CA 1
ATOM 1085 C C . PRO A 1 138 ? -11.042 -1.326 7.013 1.00 51.94 138 PRO A C 1
ATOM 1087 O O . PRO A 1 138 ? -12.039 -2.030 7.060 1.00 51.94 138 PRO A O 1
ATOM 1090 N N . GLU A 1 139 ? -10.929 -0.375 6.071 1.00 45.09 139 GLU A N 1
ATOM 1091 C CA . GLU A 1 139 ? -11.846 -0.289 4.912 1.00 45.09 139 GLU A CA 1
ATOM 1092 C C . GLU A 1 139 ? -11.576 -1.377 3.860 1.00 45.09 139 GLU A C 1
ATOM 1094 O O . GLU A 1 139 ? -12.431 -1.663 3.016 1.00 45.09 139 GLU A O 1
ATOM 1099 N N . GLU A 1 140 ? -10.390 -1.998 3.884 1.00 47.81 140 GLU A N 1
ATOM 1100 C CA . GLU A 1 140 ? -10.061 -3.024 2.906 1.00 47.81 140 GLU A CA 1
ATOM 1101 C C . GLU A 1 140 ? -10.726 -4.354 3.205 1.00 47.81 140 GLU A C 1
ATOM 1103 O O . GLU A 1 140 ? -10.816 -5.112 2.270 1.00 47.81 140 GLU A O 1
ATOM 1108 N N . THR A 1 141 ? -11.283 -4.648 4.380 1.00 55.34 141 THR A N 1
ATOM 1109 C CA . THR A 1 141 ? -11.844 -5.985 4.668 1.00 55.34 141 THR A CA 1
ATOM 1110 C C . THR A 1 141 ? -13.050 -6.324 3.774 1.00 55.34 141 THR A C 1
ATOM 1112 O O . THR A 1 141 ? -13.116 -7.399 3.182 1.00 55.34 141 THR A O 1
ATOM 1115 N N . MET A 1 142 ? -13.957 -5.366 3.544 1.00 52.78 142 MET A N 1
ATOM 1116 C CA . MET A 1 142 ? -15.122 -5.570 2.667 1.00 52.78 142 MET A CA 1
ATOM 1117 C C . MET A 1 142 ? -14.749 -5.509 1.174 1.00 52.78 142 MET A C 1
ATOM 1119 O O . MET A 1 142 ? -15.276 -6.257 0.346 1.00 52.78 142 MET A O 1
ATOM 1123 N N . VAL A 1 143 ? -13.796 -4.636 0.820 1.00 56.94 143 VAL A N 1
ATOM 1124 C CA . VAL A 1 143 ? -13.231 -4.546 -0.537 1.00 56.94 143 VAL A CA 1
ATOM 1125 C C . VAL A 1 143 ? -12.289 -5.716 -0.816 1.00 56.94 143 VAL A C 1
ATOM 1127 O O . VAL A 1 143 ? -12.103 -6.062 -1.974 1.00 56.94 143 VAL A O 1
ATOM 1130 N N . GLU A 1 144 ? -11.719 -6.353 0.200 1.00 56.56 144 GLU A N 1
ATOM 1131 C CA . GLU A 1 144 ? -10.890 -7.550 0.139 1.00 56.56 144 GLU A CA 1
ATOM 1132 C C . GLU A 1 144 ? -11.752 -8.763 -0.063 1.00 56.56 144 GLU A C 1
ATOM 1134 O O . GLU A 1 144 ? -11.357 -9.593 -0.857 1.00 56.56 144 GLU A O 1
ATOM 1139 N N . ASP A 1 145 ? -12.916 -8.871 0.563 1.00 59.75 145 ASP A N 1
ATOM 1140 C CA . ASP A 1 145 ? -13.826 -9.976 0.283 1.00 59.75 145 ASP A CA 1
ATOM 1141 C C . ASP A 1 145 ? -14.446 -9.828 -1.114 1.00 59.75 145 ASP A C 1
ATOM 1143 O O . ASP A 1 145 ? -14.490 -10.799 -1.872 1.00 59.75 145 ASP A O 1
ATOM 1147 N N . PHE A 1 146 ? -14.740 -8.597 -1.557 1.00 58.50 146 PHE A N 1
ATOM 1148 C CA . PHE A 1 146 ? -15.065 -8.314 -2.963 1.00 58.50 146 PHE A CA 1
ATOM 1149 C C . PHE A 1 146 ? -13.875 -8.525 -3.914 1.00 58.50 146 PHE A C 1
ATOM 1151 O O . PHE A 1 146 ? -14.056 -9.050 -5.012 1.00 58.50 146 PHE A O 1
ATOM 1158 N N . LYS A 1 147 ? -12.646 -8.154 -3.532 1.00 61.84 147 LYS A N 1
ATOM 1159 C CA . LYS A 1 147 ? -11.417 -8.385 -4.316 1.00 61.84 147 LYS A CA 1
ATOM 1160 C C . LYS A 1 147 ? -11.041 -9.854 -4.308 1.00 61.84 147 LYS A C 1
ATOM 1162 O O . LYS A 1 147 ? -10.482 -10.268 -5.307 1.00 61.84 147 LYS A O 1
ATOM 1167 N N . LYS A 1 148 ? -11.301 -10.621 -3.246 1.00 60.16 148 LYS A N 1
ATOM 1168 C CA . LYS A 1 148 ? -11.076 -12.068 -3.099 1.00 60.16 148 LYS A CA 1
ATOM 1169 C C . LYS A 1 148 ? -12.094 -12.801 -3.942 1.00 60.16 148 LYS A C 1
ATOM 1171 O O . LYS A 1 148 ? -11.677 -13.649 -4.713 1.00 60.16 148 LYS A O 1
ATOM 1176 N N . TRP A 1 149 ? -13.363 -12.398 -3.913 1.00 59.88 149 TRP A N 1
ATOM 1177 C CA . TRP A 1 149 ? -14.383 -12.878 -4.841 1.00 59.88 149 TRP A CA 1
ATOM 1178 C C . TRP A 1 149 ? -14.017 -12.544 -6.293 1.00 59.88 149 TRP A C 1
ATOM 1180 O O . TRP A 1 149 ? -14.011 -13.430 -7.141 1.00 59.88 149 TRP A O 1
ATOM 1190 N N . ARG A 1 150 ? -13.563 -11.314 -6.582 1.00 59.38 150 ARG A N 1
ATOM 1191 C CA . ARG A 1 150 ? -13.058 -10.926 -7.911 1.00 59.38 150 ARG A CA 1
ATOM 1192 C C . ARG A 1 150 ? -11.758 -11.644 -8.273 1.00 59.38 150 ARG A C 1
ATOM 1194 O O . ARG A 1 150 ? -11.579 -11.960 -9.434 1.00 59.38 150 ARG A O 1
ATOM 1201 N N . ARG A 1 151 ? -10.872 -11.950 -7.317 1.00 58.59 151 ARG A N 1
ATOM 1202 C CA . ARG A 1 151 ? -9.640 -12.747 -7.496 1.00 58.59 151 ARG A CA 1
ATOM 1203 C C . ARG A 1 151 ? -9.964 -14.211 -7.718 1.00 58.59 151 ARG A C 1
ATOM 1205 O O . ARG A 1 151 ? -9.221 -14.858 -8.431 1.00 58.59 151 ARG A O 1
ATOM 1212 N N . GLN A 1 152 ? -11.018 -14.729 -7.099 1.00 56.97 152 GLN A N 1
ATOM 1213 C CA . GLN A 1 152 ? -11.486 -16.106 -7.199 1.00 56.97 152 GLN A CA 1
ATOM 1214 C C . GLN A 1 152 ? -12.230 -16.311 -8.522 1.00 56.97 152 GLN A C 1
ATOM 1216 O O . GLN A 1 152 ? -11.908 -17.245 -9.250 1.00 56.97 152 GLN A O 1
ATOM 1221 N N . SER A 1 153 ? -13.091 -15.364 -8.905 1.00 53.66 153 SER A N 1
ATOM 1222 C CA . SER A 1 153 ? -13.678 -15.256 -10.245 1.00 53.66 153 SER A CA 1
ATOM 1223 C C . SER A 1 153 ? -12.583 -15.068 -11.303 1.00 53.66 153 SER A C 1
ATOM 1225 O O . SER A 1 153 ? -12.548 -15.799 -12.289 1.00 53.66 153 SER A O 1
ATOM 1227 N N . ALA A 1 154 ? -11.600 -14.197 -11.046 1.00 52.50 154 ALA A N 1
ATOM 1228 C CA . ALA A 1 154 ? -10.437 -14.010 -11.913 1.00 52.50 154 ALA A CA 1
ATOM 1229 C C . ALA A 1 154 ? -9.455 -15.185 -11.872 1.00 52.50 154 ALA A C 1
ATOM 1231 O O . ALA A 1 154 ? -8.629 -15.277 -12.761 1.00 52.50 154 ALA A O 1
ATOM 1232 N N . ARG A 1 155 ? -9.502 -16.097 -10.889 1.00 51.19 155 ARG A N 1
ATOM 1233 C CA . ARG A 1 155 ? -8.660 -17.309 -10.863 1.00 51.19 155 ARG A CA 1
ATOM 1234 C C . ARG A 1 155 ? -9.175 -18.338 -11.866 1.00 51.19 155 ARG A C 1
ATOM 1236 O O . ARG A 1 155 ? -8.364 -19.058 -12.441 1.00 51.19 155 ARG A O 1
ATOM 1243 N N . SER A 1 156 ? -10.491 -18.357 -12.104 1.00 52.88 156 SER A N 1
ATOM 1244 C CA . SER A 1 156 ? -11.103 -19.131 -13.190 1.00 52.88 156 SER A CA 1
ATOM 1245 C C . SER A 1 156 ? -10.807 -18.511 -14.566 1.00 52.88 156 SER A C 1
ATOM 1247 O O . SER A 1 156 ? -10.349 -19.226 -15.454 1.00 52.88 156 SER A O 1
ATOM 1249 N N . GLU A 1 157 ? -10.878 -17.177 -14.707 1.00 54.97 157 GLU A N 1
ATOM 1250 C CA . GLU A 1 157 ? -10.419 -16.484 -15.927 1.00 54.97 157 GLU A CA 1
ATOM 1251 C C . GLU A 1 157 ? -8.890 -16.549 -16.117 1.00 54.97 157 GLU A C 1
ATOM 1253 O O . GLU A 1 157 ? -8.405 -16.573 -17.244 1.00 54.97 157 GLU A O 1
ATOM 1258 N N . ALA A 1 158 ? -8.094 -16.613 -15.045 1.00 52.72 158 ALA A N 1
ATOM 1259 C CA . ALA A 1 158 ? -6.630 -16.664 -15.106 1.00 52.72 158 ALA A CA 1
ATOM 1260 C C . ALA A 1 158 ? -6.105 -18.013 -15.602 1.00 52.72 158 ALA A C 1
ATOM 1262 O O . ALA A 1 158 ? -5.010 -18.052 -16.159 1.00 52.72 158 ALA A O 1
ATOM 1263 N N . ALA A 1 159 ? -6.866 -19.102 -15.456 1.00 55.31 159 ALA A N 1
ATOM 1264 C CA . ALA A 1 159 ? -6.520 -20.370 -16.095 1.00 55.31 159 ALA A CA 1
ATOM 1265 C C . ALA A 1 159 ? -6.561 -20.239 -17.632 1.00 55.31 159 ALA A C 1
ATOM 1267 O O . ALA A 1 159 ? -5.652 -20.713 -18.313 1.00 55.31 159 ALA A O 1
ATOM 1268 N N . GLN A 1 160 ? -7.542 -19.503 -18.170 1.00 58.47 160 GLN A N 1
ATOM 1269 C CA . GLN A 1 160 ? -7.629 -19.172 -19.598 1.00 58.47 160 GLN A CA 1
ATOM 1270 C C . GLN A 1 160 ? -6.615 -18.072 -19.995 1.00 58.47 160 GLN A C 1
ATOM 1272 O O . GLN A 1 160 ? -5.930 -18.169 -21.016 1.00 58.47 160 GLN A O 1
ATOM 1277 N N . GLY A 1 161 ? -6.439 -17.051 -19.150 1.00 59.69 161 GLY A N 1
ATOM 1278 C CA . GLY A 1 161 ? -5.540 -15.915 -19.374 1.00 59.69 161 GLY A CA 1
ATOM 1279 C C . GLY A 1 161 ? -4.046 -16.251 -19.301 1.00 59.69 161 GLY A C 1
ATOM 1280 O O . GLY A 1 161 ? -3.254 -15.636 -20.012 1.00 59.69 161 GLY A O 1
ATOM 1281 N N . SER A 1 162 ? -3.647 -17.246 -18.502 1.00 61.41 162 SER A N 1
ATOM 1282 C CA . SER A 1 162 ? -2.249 -17.687 -18.387 1.00 61.41 162 SER A CA 1
ATOM 1283 C C . SER A 1 162 ? -1.745 -18.385 -19.651 1.00 61.41 162 SER A C 1
ATOM 1285 O O . SER A 1 162 ? -0.566 -18.275 -19.982 1.00 61.41 162 SER A O 1
ATOM 1287 N N . LEU A 1 163 ? -2.614 -19.108 -20.363 1.00 65.88 163 LEU A N 1
ATOM 1288 C CA . LEU A 1 163 ? -2.255 -19.743 -21.635 1.00 65.88 163 LEU A CA 1
ATOM 1289 C C . LEU A 1 163 ? -2.182 -18.704 -22.755 1.00 65.88 163 LEU A C 1
ATOM 1291 O O . LEU A 1 163 ? -1.264 -18.729 -23.574 1.00 65.88 163 LEU A O 1
ATOM 1295 N N . ARG A 1 164 ? -3.103 -17.735 -22.739 1.00 72.06 164 ARG A N 1
ATOM 1296 C CA . ARG A 1 164 ? -3.119 -16.627 -23.696 1.00 72.06 164 ARG A CA 1
ATOM 1297 C C . ARG A 1 164 ? -1.911 -15.704 -23.537 1.00 72.06 164 ARG A C 1
ATOM 1299 O O . ARG A 1 164 ? -1.307 -15.311 -24.533 1.00 72.06 164 ARG A O 1
ATOM 1306 N N . SER A 1 165 ? -1.513 -15.387 -22.305 1.00 73.50 165 SER A N 1
ATOM 1307 C CA . SER A 1 165 ? -0.314 -14.580 -22.047 1.00 73.50 165 SER A CA 1
ATOM 1308 C C . SER A 1 165 ? 0.966 -15.308 -22.462 1.00 73.50 165 SER A C 1
ATOM 1310 O O . SER A 1 165 ? 1.832 -14.697 -23.087 1.00 73.50 165 SER A O 1
ATOM 1312 N N . ALA A 1 166 ? 1.057 -16.618 -22.207 1.00 82.00 166 ALA A N 1
ATOM 1313 C CA . ALA A 1 166 ? 2.166 -17.447 -22.670 1.00 82.00 166 ALA A CA 1
ATOM 1314 C C . ALA A 1 166 ? 2.240 -17.514 -24.206 1.00 82.00 166 ALA A C 1
ATOM 1316 O O . ALA A 1 166 ? 3.325 -17.376 -24.770 1.00 82.00 166 ALA A O 1
ATOM 1317 N N . PHE A 1 167 ? 1.098 -17.651 -24.891 1.00 84.12 167 PHE A N 1
ATOM 1318 C CA . PHE A 1 167 ? 1.022 -17.636 -26.355 1.00 84.12 167 PHE A CA 1
ATOM 1319 C C . PHE A 1 167 ? 1.565 -16.329 -26.944 1.00 84.12 167 PHE A C 1
ATOM 1321 O O . PHE A 1 167 ? 2.436 -16.366 -27.811 1.00 84.12 167 PHE A O 1
ATOM 1328 N N . TRP A 1 168 ? 1.129 -15.172 -26.434 1.00 84.75 168 TRP A N 1
ATOM 1329 C CA . TRP A 1 168 ? 1.640 -13.877 -26.899 1.00 84.75 168 TRP A CA 1
ATOM 1330 C C . TRP A 1 168 ? 3.141 -13.709 -26.643 1.00 84.75 168 TRP A C 1
ATOM 1332 O O . TRP A 1 168 ? 3.847 -13.158 -27.486 1.00 84.75 168 TRP A O 1
ATOM 1342 N N . LEU A 1 169 ? 3.656 -14.235 -25.530 1.00 88.69 169 LEU A N 1
ATOM 1343 C CA . LEU A 1 169 ? 5.091 -14.225 -25.237 1.00 88.69 169 LEU A CA 1
ATOM 1344 C C . LEU A 1 169 ? 5.881 -15.066 -26.251 1.00 88.69 169 LEU A C 1
ATOM 1346 O O . LEU A 1 169 ? 6.900 -14.613 -26.769 1.00 88.69 169 LEU A O 1
ATOM 1350 N N . ILE A 1 170 ? 5.379 -16.253 -26.597 1.00 87.94 170 ILE A N 1
ATOM 1351 C CA . ILE A 1 170 ? 5.968 -17.111 -27.634 1.00 87.94 170 ILE A CA 1
ATOM 1352 C C . ILE A 1 170 ? 5.943 -16.406 -28.997 1.00 87.94 170 ILE A C 1
ATOM 1354 O O . ILE A 1 170 ? 6.953 -16.405 -29.698 1.00 87.94 170 ILE A O 1
ATOM 1358 N N . VAL A 1 171 ? 4.832 -15.751 -29.355 1.00 89.19 171 VAL A N 1
ATOM 1359 C CA . VAL A 1 171 ? 4.712 -14.960 -30.594 1.00 89.19 171 VAL A CA 1
ATOM 1360 C C . VAL A 1 171 ? 5.766 -13.851 -30.643 1.00 89.19 171 VAL A C 1
ATOM 1362 O O . VAL A 1 171 ? 6.404 -13.664 -31.677 1.00 89.19 171 VAL A O 1
ATOM 1365 N N . VAL A 1 172 ? 6.008 -13.158 -29.527 1.00 88.75 172 VAL A N 1
ATOM 1366 C CA . VAL A 1 172 ? 7.046 -12.120 -29.423 1.00 88.75 172 VAL A CA 1
ATOM 1367 C C . VAL A 1 172 ? 8.453 -12.709 -29.574 1.00 88.75 172 VAL A C 1
ATOM 1369 O O . VAL A 1 172 ? 9.274 -12.148 -30.300 1.00 88.75 172 VAL A O 1
ATOM 1372 N N . VAL A 1 173 ? 8.736 -13.856 -28.950 1.00 90.06 173 VAL A N 1
ATOM 1373 C CA . VAL A 1 173 ? 10.030 -14.549 -29.089 1.00 90.06 173 VAL A CA 1
ATOM 1374 C C . VAL A 1 173 ? 10.273 -14.975 -30.540 1.00 90.06 173 VAL A C 1
ATOM 1376 O O . VAL A 1 173 ? 11.360 -14.746 -31.072 1.00 90.06 173 VAL A O 1
ATOM 1379 N N . ILE A 1 174 ? 9.258 -15.530 -31.210 1.00 88.00 174 ILE A N 1
ATOM 1380 C CA . ILE A 1 174 ? 9.328 -15.905 -32.630 1.00 88.00 174 ILE A CA 1
ATOM 1381 C C . ILE A 1 174 ? 9.525 -14.662 -33.504 1.00 88.00 174 ILE A C 1
ATOM 1383 O O . ILE A 1 174 ? 10.380 -14.673 -34.389 1.00 88.00 174 ILE A O 1
ATOM 1387 N N . TYR A 1 175 ? 8.787 -13.579 -33.240 1.00 86.94 175 TYR A N 1
ATOM 1388 C CA . TYR A 1 175 ? 8.934 -12.312 -33.955 1.00 86.94 175 TYR A CA 1
ATOM 1389 C C . TYR A 1 175 ? 10.371 -11.795 -33.882 1.00 86.94 175 TYR A C 1
ATOM 1391 O O . TYR A 1 175 ? 10.949 -11.482 -34.923 1.00 86.94 175 TYR A O 1
ATOM 1399 N N . PHE A 1 176 ? 10.967 -11.734 -32.688 1.00 88.56 176 PHE A N 1
ATOM 1400 C CA . PHE A 1 176 ? 12.346 -11.276 -32.546 1.00 88.56 176 PHE A CA 1
ATOM 1401 C C . PHE A 1 176 ? 13.331 -12.236 -33.215 1.00 88.56 176 PHE A C 1
ATOM 1403 O O . PHE A 1 176 ? 14.181 -11.779 -33.975 1.00 88.56 176 PHE A O 1
ATOM 1410 N N . GLY A 1 177 ? 13.186 -13.551 -33.022 1.00 87.50 177 GLY A N 1
ATOM 1411 C CA . GLY A 1 177 ? 14.058 -14.547 -33.653 1.00 87.50 177 GLY A CA 1
ATOM 1412 C C . GLY A 1 177 ? 14.068 -14.446 -35.181 1.00 87.50 177 GLY A C 1
ATOM 1413 O O . GLY A 1 177 ? 15.133 -14.393 -35.793 1.00 87.50 177 GLY A O 1
ATOM 1414 N N . VAL A 1 178 ? 12.890 -14.333 -35.799 1.00 85.19 178 VAL A N 1
ATOM 1415 C CA . VAL A 1 178 ? 12.747 -14.183 -37.256 1.00 85.19 178 VAL A CA 1
ATOM 1416 C C . VAL A 1 178 ? 13.219 -12.800 -37.721 1.00 85.19 178 VAL A C 1
ATOM 1418 O O . VAL A 1 178 ? 13.942 -12.698 -38.712 1.00 85.19 178 VAL A O 1
ATOM 1421 N N . SER A 1 179 ? 12.866 -11.730 -37.003 1.00 85.44 179 SER A N 1
ATOM 1422 C CA . SER A 1 179 ? 13.237 -10.358 -37.385 1.00 85.44 179 SER A CA 1
ATOM 1423 C C . SER A 1 179 ? 14.746 -10.136 -37.355 1.00 85.44 179 SER A C 1
ATOM 1425 O O . SER A 1 179 ? 15.286 -9.528 -38.278 1.00 85.44 179 SER A O 1
ATOM 1427 N N . PHE A 1 180 ? 15.440 -10.660 -36.341 1.00 83.50 180 PHE A N 1
ATOM 1428 C CA . PHE A 1 180 ? 16.895 -10.551 -36.241 1.00 83.50 180 PHE A CA 1
ATOM 1429 C C . PHE A 1 180 ? 17.625 -11.483 -37.211 1.00 83.50 180 PHE A C 1
ATOM 1431 O O . PHE A 1 180 ? 18.616 -11.063 -37.801 1.00 83.50 180 PHE A O 1
ATOM 1438 N N . TYR A 1 181 ? 17.141 -12.714 -37.416 1.00 85.94 181 TYR A N 1
ATOM 1439 C CA . TYR A 1 181 ? 17.806 -13.677 -38.301 1.00 85.94 181 TYR A CA 1
ATOM 1440 C C . TYR A 1 181 ? 17.708 -13.289 -39.782 1.00 85.94 181 TYR A C 1
ATOM 1442 O O . TYR A 1 181 ? 18.680 -13.425 -40.520 1.00 85.94 181 TYR A O 1
ATOM 1450 N N . PHE A 1 182 ? 16.551 -12.786 -40.221 1.00 81.19 182 PHE A N 1
ATOM 1451 C CA . PHE A 1 182 ? 16.332 -12.440 -41.628 1.00 81.19 182 PHE A CA 1
ATOM 1452 C C . PHE A 1 182 ? 16.524 -10.943 -41.931 1.00 81.19 182 PHE A C 1
ATOM 1454 O O . PHE A 1 182 ? 16.634 -10.570 -43.096 1.00 81.19 182 PHE A O 1
ATOM 1461 N N . GLY A 1 183 ? 16.542 -10.068 -40.918 1.00 82.31 183 GLY A N 1
ATOM 1462 C CA . GLY A 1 183 ? 16.637 -8.612 -41.104 1.00 82.31 183 GLY A CA 1
ATOM 1463 C C . GLY A 1 183 ? 15.384 -7.976 -41.725 1.00 82.31 183 GLY A C 1
ATOM 1464 O O . GLY A 1 183 ? 15.415 -6.827 -42.161 1.00 82.31 183 GLY A O 1
ATOM 1465 N N . ILE A 1 184 ? 14.266 -8.707 -41.773 1.00 85.12 184 ILE A N 1
ATOM 1466 C CA . ILE A 1 184 ? 13.039 -8.334 -42.494 1.00 85.12 184 ILE A CA 1
ATOM 1467 C C . ILE A 1 184 ? 12.054 -7.624 -41.551 1.00 85.12 184 ILE A C 1
ATOM 1469 O O . ILE A 1 184 ? 10.927 -8.067 -41.331 1.00 85.12 184 ILE A O 1
ATOM 1473 N N . TRP A 1 185 ? 12.470 -6.490 -40.992 1.00 78.75 185 TRP A N 1
ATOM 1474 C CA . TRP A 1 185 ? 11.657 -5.711 -40.045 1.00 78.75 185 TRP A CA 1
ATOM 1475 C C . TRP A 1 185 ? 10.357 -5.166 -40.658 1.00 78.75 185 TRP A C 1
ATOM 1477 O O . TRP A 1 185 ? 9.348 -5.027 -39.974 1.00 78.75 185 TRP A O 1
ATOM 1487 N N . GLY A 1 186 ? 10.356 -4.894 -41.968 1.00 79.94 186 GLY A N 1
ATOM 1488 C CA . GLY A 1 186 ? 9.191 -4.344 -42.672 1.00 79.94 186 GLY A CA 1
ATOM 1489 C C . GLY A 1 186 ? 8.032 -5.327 -42.870 1.00 79.94 186 GLY A C 1
ATOM 1490 O O . GLY A 1 186 ? 6.904 -4.890 -43.082 1.00 79.94 186 GLY A O 1
ATOM 1491 N N . TYR A 1 187 ? 8.282 -6.638 -42.780 1.00 84.50 187 TYR A N 1
ATOM 1492 C CA . TYR A 1 187 ? 7.264 -7.674 -43.015 1.00 84.50 187 TYR A CA 1
ATOM 1493 C C . TYR A 1 187 ? 7.060 -8.604 -41.814 1.00 84.50 187 TYR A C 1
ATOM 1495 O O . TYR A 1 187 ? 6.044 -9.294 -41.742 1.00 84.50 187 TYR A O 1
ATOM 1503 N N . SER A 1 188 ? 7.980 -8.618 -40.845 1.00 84.06 188 SER A N 1
ATOM 1504 C CA . SER A 1 188 ? 7.902 -9.499 -39.675 1.00 84.06 188 SER A CA 1
ATOM 1505 C C . SER A 1 188 ? 6.708 -9.206 -38.764 1.00 84.06 188 SER A C 1
ATOM 1507 O O . SER A 1 188 ? 6.242 -10.095 -38.054 1.00 84.06 188 SER A O 1
ATOM 1509 N N . TRP A 1 189 ? 6.140 -8.001 -38.834 1.00 85.00 189 TRP A N 1
ATOM 1510 C CA . TRP A 1 189 ? 4.929 -7.640 -38.095 1.00 85.00 189 TRP A CA 1
ATOM 1511 C C . TRP A 1 189 ? 3.683 -8.442 -38.525 1.00 85.00 189 TRP A C 1
ATOM 1513 O O . TRP A 1 189 ? 2.736 -8.547 -37.745 1.00 85.00 189 TRP A O 1
ATOM 1523 N N . LEU A 1 190 ? 3.688 -9.079 -39.709 1.00 87.38 190 LEU A N 1
ATOM 1524 C CA . LEU A 1 190 ? 2.610 -9.977 -40.155 1.00 87.38 190 LEU A CA 1
ATOM 1525 C C . LEU A 1 190 ? 2.396 -11.163 -39.199 1.00 87.38 190 LEU A C 1
ATOM 1527 O O . LEU A 1 190 ? 1.281 -11.675 -39.092 1.00 87.38 190 LEU A O 1
ATOM 1531 N N . ILE A 1 191 ? 3.434 -11.558 -38.452 1.00 86.62 191 ILE A N 1
ATOM 1532 C CA . ILE A 1 191 ? 3.361 -12.611 -37.429 1.00 86.62 191 ILE A CA 1
ATOM 1533 C C . ILE A 1 191 ? 2.323 -12.256 -36.351 1.00 86.62 191 ILE A C 1
ATOM 1535 O O . ILE A 1 191 ? 1.621 -13.142 -35.866 1.00 86.62 191 ILE A O 1
ATOM 1539 N N . PHE A 1 192 ? 2.149 -10.972 -36.023 1.00 89.31 192 PHE A N 1
ATOM 1540 C CA . PHE A 1 192 ? 1.148 -10.538 -35.048 1.00 89.31 192 PHE A CA 1
ATOM 1541 C C . PHE A 1 192 ? -0.286 -10.646 -35.575 1.00 89.31 192 PHE A C 1
ATOM 1543 O O . PHE A 1 192 ? -1.176 -11.022 -34.815 1.00 89.31 192 PHE A O 1
ATOM 1550 N N . ILE A 1 193 ? -0.519 -10.379 -36.868 1.00 89.44 193 ILE A N 1
ATOM 1551 C CA . ILE A 1 193 ? -1.844 -10.576 -37.482 1.00 89.44 193 ILE A CA 1
ATOM 1552 C C . ILE A 1 193 ? -2.208 -12.063 -37.468 1.00 89.44 193 ILE A C 1
ATOM 1554 O O . ILE A 1 193 ? -3.323 -12.423 -37.088 1.00 89.44 193 ILE A O 1
ATOM 1558 N N . ILE A 1 194 ? -1.258 -12.929 -37.835 1.00 86.75 194 ILE A N 1
ATOM 1559 C CA . ILE A 1 194 ? -1.450 -14.385 -37.816 1.00 86.75 194 ILE A CA 1
ATOM 1560 C C . ILE A 1 194 ? -1.705 -14.867 -36.381 1.00 86.75 194 ILE A C 1
ATOM 1562 O O . ILE A 1 194 ? -2.651 -15.616 -36.145 1.00 86.75 194 ILE A O 1
ATOM 1566 N N . GLY A 1 195 ? -0.922 -14.387 -35.409 1.00 87.12 195 GLY A N 1
ATOM 1567 C CA . GLY A 1 195 ? -1.112 -14.696 -33.991 1.00 87.12 195 GLY A CA 1
ATOM 1568 C C . GLY A 1 195 ? -2.494 -14.288 -33.474 1.00 87.12 195 GLY A C 1
ATOM 1569 O O . GLY A 1 195 ? -3.164 -15.086 -32.823 1.00 87.12 195 GLY A O 1
ATOM 1570 N N . ALA A 1 196 ? -2.970 -13.091 -33.828 1.00 86.56 196 ALA A N 1
ATOM 1571 C CA . ALA A 1 196 ? -4.302 -12.619 -33.454 1.00 86.56 196 ALA A CA 1
ATOM 1572 C C . ALA A 1 196 ? -5.433 -13.445 -34.098 1.00 86.56 196 ALA A C 1
ATOM 1574 O O . ALA A 1 196 ? -6.455 -13.684 -33.457 1.00 86.56 196 ALA A O 1
ATOM 1575 N N . ALA A 1 197 ? -5.265 -13.904 -35.342 1.00 86.88 197 ALA A N 1
ATOM 1576 C CA . ALA A 1 197 ? -6.244 -14.766 -36.004 1.00 86.88 197 ALA A CA 1
ATOM 1577 C C . ALA A 1 197 ? -6.337 -16.154 -35.341 1.00 86.88 197 ALA A C 1
ATOM 1579 O O . ALA A 1 197 ? -7.439 -16.658 -35.120 1.00 86.88 197 ALA A O 1
ATOM 1580 N N . ILE A 1 198 ? -5.192 -16.742 -34.975 1.00 85.62 198 ILE A N 1
ATOM 1581 C CA . ILE A 1 198 ? -5.127 -18.023 -34.252 1.00 85.62 198 ILE A CA 1
ATOM 1582 C C . ILE A 1 198 ? -5.789 -17.897 -32.875 1.00 85.62 198 ILE A C 1
ATOM 1584 O O . ILE A 1 198 ? -6.593 -18.751 -32.513 1.00 85.62 198 ILE A O 1
ATOM 1588 N N . ASP A 1 199 ? -5.519 -16.810 -32.147 1.00 84.44 199 ASP A N 1
ATOM 1589 C CA . ASP A 1 199 ? -6.133 -16.523 -30.843 1.00 84.44 199 ASP A CA 1
ATOM 1590 C C . ASP A 1 199 ? -7.672 -16.523 -30.930 1.00 84.44 199 ASP A C 1
ATOM 1592 O O . ASP A 1 199 ? -8.340 -17.188 -30.143 1.00 84.44 199 ASP A O 1
ATOM 1596 N N . ARG A 1 200 ? -8.247 -15.880 -31.957 1.00 82.25 200 ARG A N 1
ATOM 1597 C CA . ARG A 1 200 ? -9.706 -15.851 -32.175 1.00 82.25 200 ARG A CA 1
ATOM 1598 C C . ARG A 1 200 ? -10.301 -17.213 -32.526 1.00 82.25 200 ARG A C 1
ATOM 1600 O O . ARG A 1 200 ? -11.400 -17.516 -32.068 1.00 82.25 200 ARG A O 1
ATOM 1607 N N . LEU A 1 201 ? -9.600 -18.023 -33.319 1.00 83.75 201 LEU A N 1
ATOM 1608 C CA . LEU A 1 201 ? -10.045 -19.378 -33.661 1.00 83.75 201 LEU A CA 1
ATOM 1609 C C . LEU A 1 201 ? -10.040 -20.299 -32.439 1.00 83.75 201 LEU A C 1
ATOM 1611 O O . LEU A 1 201 ? -11.000 -21.036 -32.229 1.00 83.75 201 LEU A O 1
ATOM 1615 N N . VAL A 1 202 ? -8.992 -20.228 -31.616 1.00 81.50 202 VAL A N 1
ATOM 1616 C CA . VAL A 1 202 ? -8.887 -21.021 -30.384 1.00 81.50 202 VAL A CA 1
ATOM 1617 C C . VAL A 1 202 ? -9.976 -20.617 -29.390 1.00 81.50 202 VAL A C 1
ATOM 1619 O O . VAL A 1 202 ? -10.652 -21.494 -28.855 1.00 81.50 202 VAL A O 1
ATOM 1622 N N . SER A 1 20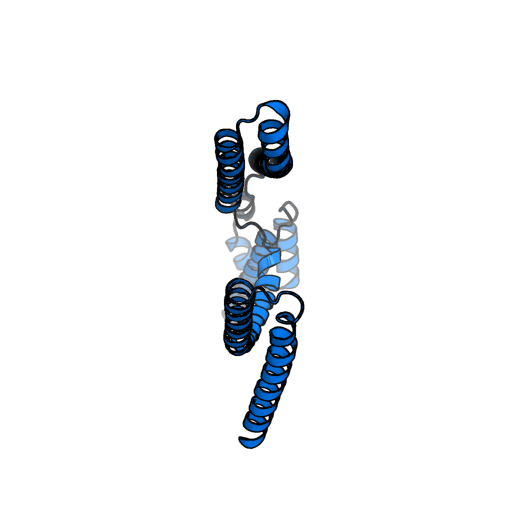3 ? -10.212 -19.314 -29.199 1.00 76.12 203 SER A N 1
ATOM 1623 C CA . SER A 1 203 ? -11.315 -18.835 -28.355 1.00 76.12 203 SER A CA 1
ATOM 1624 C C . SER A 1 203 ? -12.687 -19.266 -28.885 1.00 76.12 203 SER A C 1
ATOM 1626 O O . SER A 1 203 ? -13.538 -19.677 -28.105 1.00 76.12 203 SER A O 1
ATOM 1628 N N . GLY A 1 204 ? -12.903 -19.226 -30.205 1.00 78.75 204 GLY A N 1
ATOM 1629 C CA . GLY A 1 204 ? -14.162 -19.665 -30.816 1.00 78.75 204 GLY A CA 1
ATOM 1630 C C . GLY A 1 204 ? -14.424 -21.167 -30.666 1.00 78.75 204 GLY A C 1
ATOM 1631 O O . GLY A 1 204 ? -15.545 -21.566 -30.369 1.00 78.75 204 GLY A O 1
ATOM 1632 N N . LEU A 1 205 ? -13.393 -22.005 -30.821 1.00 78.25 205 LEU A N 1
ATOM 1633 C CA . LEU A 1 205 ? -13.507 -23.458 -30.644 1.00 78.25 205 LEU A CA 1
ATOM 1634 C C . LEU A 1 205 ? -13.764 -23.862 -29.188 1.00 78.25 205 LEU A C 1
ATOM 1636 O O . LEU A 1 205 ? -14.456 -24.848 -28.953 1.00 78.25 205 LEU A O 1
ATOM 1640 N N . TRP A 1 206 ? -13.213 -23.124 -28.221 1.00 73.81 206 TRP A N 1
ATOM 1641 C CA . TRP A 1 206 ? -13.431 -23.404 -26.802 1.00 73.81 206 TRP A CA 1
ATOM 1642 C C . TRP A 1 206 ? -14.872 -23.098 -26.378 1.00 73.81 206 TRP A C 1
ATOM 1644 O O . TRP A 1 206 ? -15.501 -23.938 -25.743 1.00 73.81 206 TRP A O 1
ATOM 1654 N N . HIS A 1 207 ? -15.429 -21.966 -26.826 1.00 70.94 207 HIS A N 1
ATOM 1655 C CA . HIS A 1 207 ? -16.835 -21.626 -26.577 1.00 70.94 207 HIS A CA 1
ATOM 1656 C C . HIS A 1 207 ? -17.809 -22.649 -27.181 1.00 70.94 207 HIS A C 1
ATOM 1658 O O . HIS A 1 207 ? -18.753 -23.059 -26.521 1.00 70.94 207 HIS A O 1
ATOM 1664 N N . LEU A 1 208 ? -17.531 -23.154 -28.389 1.00 75.44 208 LEU A N 1
ATOM 1665 C CA . LEU A 1 208 ? -18.352 -24.204 -29.013 1.00 75.44 208 LEU A CA 1
ATOM 1666 C C . LEU A 1 208 ? -18.280 -25.559 -28.294 1.00 75.44 208 LEU A C 1
ATOM 1668 O O . LEU A 1 208 ? -19.164 -26.392 -28.475 1.00 75.44 208 LEU A O 1
ATOM 1672 N N . LYS A 1 209 ? -17.212 -25.810 -27.531 1.00 70.38 209 LYS A N 1
ATOM 1673 C CA . LYS A 1 209 ? -17.053 -27.036 -26.746 1.00 70.38 209 LYS A CA 1
ATOM 1674 C C . LYS A 1 209 ? -17.770 -26.946 -25.397 1.00 70.38 209 LYS A C 1
ATOM 1676 O O . LYS A 1 209 ? -18.275 -27.961 -24.940 1.00 70.38 209 LYS A O 1
ATOM 1681 N N . GLU A 1 210 ? -17.818 -25.765 -24.784 1.00 63.50 210 GLU A N 1
ATOM 1682 C CA . GLU A 1 210 ? -18.556 -25.533 -23.533 1.00 63.50 210 GLU A CA 1
ATOM 1683 C C . GLU A 1 210 ? -20.080 -25.570 -23.744 1.00 63.50 210 GLU A C 1
ATOM 1685 O O . GLU A 1 210 ? -20.778 -26.122 -22.903 1.00 63.50 210 GLU A O 1
ATOM 1690 N N . ASP A 1 211 ? -20.586 -25.114 -24.896 1.00 60.75 211 ASP A N 1
ATOM 1691 C CA . ASP A 1 211 ? -22.025 -25.151 -25.225 1.00 60.75 211 ASP A CA 1
ATOM 1692 C C . ASP A 1 211 ? -22.553 -26.553 -25.621 1.00 60.75 211 ASP A C 1
ATOM 1694 O O . ASP A 1 211 ? -23.755 -26.739 -25.800 1.00 60.75 211 ASP A O 1
ATOM 1698 N N . GLY A 1 212 ? -21.673 -27.542 -25.824 1.00 56.28 212 GLY A N 1
ATOM 1699 C CA . GLY A 1 212 ? -22.038 -28.900 -26.258 1.00 56.28 212 GLY A CA 1
ATOM 1700 C C . GLY A 1 212 ? -22.171 -29.937 -25.136 1.00 56.28 212 GLY A C 1
ATOM 1701 O O . GLY A 1 212 ? -22.538 -31.075 -25.430 1.00 56.28 212 GLY A O 1
ATOM 1702 N N . ASP A 1 213 ? -21.844 -29.559 -23.895 1.00 51.38 213 ASP A N 1
ATOM 1703 C CA . ASP A 1 213 ? -21.848 -30.423 -22.701 1.00 51.38 213 ASP A CA 1
ATOM 1704 C C . ASP A 1 213 ? -23.011 -30.098 -21.716 1.00 51.38 213 ASP A C 1
ATOM 1706 O O . ASP A 1 213 ? -23.065 -30.689 -20.634 1.00 51.38 213 ASP A O 1
ATOM 1710 N N . GLU A 1 214 ? -23.951 -29.208 -22.082 1.00 43.09 214 GLU A N 1
ATOM 1711 C CA . GLU A 1 214 ? -25.270 -29.025 -21.420 1.00 43.09 214 GLU A CA 1
ATOM 1712 C C . GLU A 1 214 ? -26.378 -29.860 -22.089 1.00 43.09 214 GLU A C 1
ATOM 1714 O O . GLU A 1 214 ? -27.219 -30.425 -21.346 1.00 43.09 214 GLU A O 1
#

Secondary structure (DSSP, 8-state):
-HHHHHHHHHHHTTTS---HHHHHHHHHHHHHHHHHHHHHHHTT--HHHHHHHHHHTT--HHHHHHHHS----HHHHHHHHHHHHHHHHHHHHHHHHHHHHHHHH--HHHHHHHHHHHHHHHHHHHHHHHHT-----TTHHHHHHHHHHHHHHHHHHHHHHHHHHHHHHHHHHHHHHHHHHH--TTTTTHHHHHHHHHHHHHHHHHHHHHTT--

InterPro domains:
  IPR036259 MFS transporter superfamily [SSF103473] (77-204)
  IPR047928 Permease prefix domain 1 [NF038403] (18-68)

Solvent-accessible surface area (backbone atoms only — not comparable to full-atom values): 11875 Å² total; per-residue (Å²): 111,70,66,58,55,50,54,48,51,50,60,72,47,63,84,54,71,94,41,55,65,53,50,50,49,52,52,51,52,50,52,55,48,51,51,54,31,51,52,30,44,74,73,68,42,50,75,67,56,21,47,52,56,48,61,67,68,64,67,71,57,63,62,57,51,55,72,65,55,69,79,80,55,62,64,60,55,50,51,44,53,50,51,49,51,51,24,53,50,37,56,68,45,24,64,54,51,28,50,49,25,41,75,76,65,70,36,54,72,60,18,50,54,50,30,55,47,38,48,52,53,2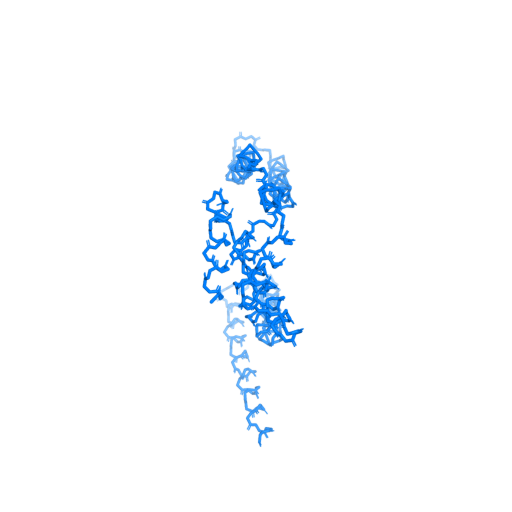4,51,52,51,47,52,53,50,57,75,65,53,74,93,81,55,64,75,42,59,67,53,41,54,52,45,46,50,49,48,52,57,43,49,62,50,39,62,60,45,54,54,52,52,50,50,54,51,50,51,51,53,50,41,50,54,51,27,67,73,71,65,42,70,92,60,41,64,54,56,56,57,54,51,54,54,50,52,52,51,53,54,52,53,50,54,60,54,62,72,71,78,120

Organism: NCBI:txid2763655

Nearest PDB structures (foldseek):
  3g6b-assembly1_B  TM=3.093E-01  e=2.052E+00  Thermotoga mariti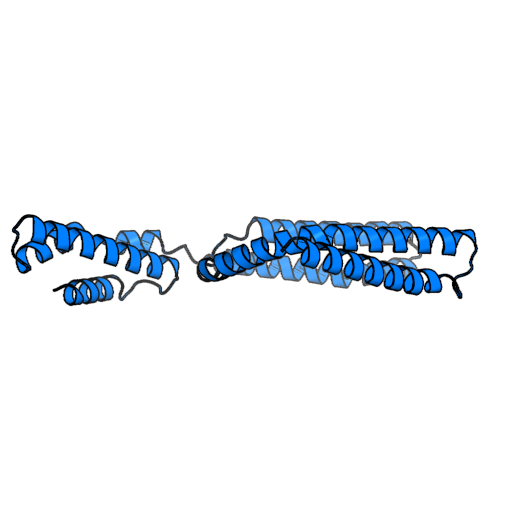ma
  3g67-assembly1_B  TM=3.091E-01  e=5.751E+00  Thermotoga maritima
  3zx6-assembly1_B  TM=2.275E-01  e=5.751E+00  Archaeoglobus fulgidus DSM 4304
  3ja6-assembly1_H  TM=2.549E-01  e=9.893E+00  Escherichia coli
  2efk-assembly1_A-2  TM=2.137E-01  e=8.407E+00  Homo sapiens

Sequence (214 aa):
MIERIREYLERAFAHAPQTAKVLELKEELFANLVDKYQDQLNNGASEEEAYNVVIGGIGDISDLIASMEEPRDVDAKRRRAAITAVAVALYILSPFLFLVGEELFHLEMLGMFLFFGCIAVATAMLIYVHMTKPETNPEETMVEDFKKWRRQSARSEAAQGSLRSAFWLIVVVIYFGVSFYFGIWGYSWLIFIIGAAIDRLVSGLWHLKEDGDE